Protein AF-A0A2N4YP25-F1 (afdb_monomer_lite)

Radius of gyration: 24.1 Å; chains: 1; bounding box: 58×42×60 Å

pLDDT: mean 82.84, std 9.62, range [54.03, 96.25]

Organism: Klebsiella variicola (NCBI:txid244366)

Structure (mmCIF, N/CA/C/O backbone):
data_AF-A0A2N4YP25-F1
#
_entry.id   AF-A0A2N4YP25-F1
#
loop_
_atom_site.group_PDB
_atom_site.id
_atom_site.type_symbol
_atom_site.label_atom_id
_atom_site.label_alt_id
_atom_site.label_comp_id
_atom_site.label_asym_id
_atom_site.label_entity_id
_atom_site.label_seq_id
_atom_site.pdbx_PDB_ins_code
_atom_site.Cartn_x
_atom_site.Cartn_y
_atom_site.Cartn_z
_atom_site.occupancy
_atom_site.B_iso_or_equiv
_atom_site.auth_seq_id
_atom_site.auth_comp_id
_atom_site.auth_asym_id
_atom_site.auth_atom_id
_atom_site.pdbx_PDB_model_num
ATOM 1 N N . LEU A 1 1 ? -9.864 -18.324 6.674 1.00 61.06 1 LEU A N 1
ATOM 2 C CA . LEU A 1 1 ? -8.791 -19.232 6.200 1.00 61.06 1 LEU A CA 1
ATOM 3 C C . LEU A 1 1 ? -9.341 -20.357 5.329 1.00 61.06 1 LEU A C 1
ATOM 5 O O . LEU A 1 1 ? -9.033 -20.348 4.149 1.00 61.06 1 LEU A O 1
ATOM 9 N N . LEU A 1 2 ? -10.221 -21.235 5.829 1.00 75.69 2 LEU A N 1
ATOM 10 C CA . LEU A 1 2 ? -10.784 -22.346 5.034 1.00 75.69 2 LEU A CA 1
ATOM 11 C C . LEU A 1 2 ? -11.483 -21.916 3.731 1.00 75.69 2 LEU A C 1
ATOM 13 O O . LEU A 1 2 ? -11.215 -22.496 2.691 1.00 75.69 2 LEU A O 1
ATOM 17 N N . GLY A 1 3 ? -12.303 -20.858 3.749 1.00 78.75 3 GLY A N 1
ATOM 18 C CA . GLY A 1 3 ? -12.946 -20.352 2.524 1.00 78.75 3 GLY A CA 1
ATOM 19 C C . GLY A 1 3 ? -11.964 -19.773 1.495 1.00 78.75 3 GLY A C 1
ATOM 20 O O . GLY A 1 3 ? -12.159 -19.943 0.298 1.00 78.75 3 GLY A O 1
ATOM 21 N N . ILE A 1 4 ? -10.869 -19.154 1.957 1.00 78.12 4 ILE A N 1
ATOM 22 C CA . ILE A 1 4 ? -9.799 -18.645 1.080 1.00 78.12 4 ILE A CA 1
ATOM 23 C C . ILE A 1 4 ? -9.068 -19.822 0.428 1.00 78.12 4 ILE A C 1
ATOM 25 O O . ILE A 1 4 ? -8.813 -19.799 -0.771 1.00 78.12 4 ILE A O 1
ATOM 29 N N . LEU A 1 5 ? -8.791 -20.873 1.204 1.00 86.06 5 LEU A N 1
ATOM 30 C CA . LEU A 1 5 ? -8.173 -22.098 0.700 1.00 86.06 5 LEU A CA 1
ATOM 31 C C . LEU A 1 5 ? -9.090 -22.825 -0.292 1.00 86.06 5 LEU A C 1
ATOM 33 O O . LEU A 1 5 ? -8.624 -23.229 -1.349 1.00 86.06 5 LEU A O 1
ATOM 37 N N . ALA A 1 6 ? -10.391 -22.928 -0.006 1.00 88.12 6 ALA A N 1
ATOM 38 C CA . ALA A 1 6 ? -11.360 -23.563 -0.899 1.00 88.12 6 ALA A CA 1
ATOM 39 C C . ALA A 1 6 ? -11.474 -22.835 -2.251 1.00 88.12 6 ALA A C 1
ATOM 41 O O . ALA A 1 6 ? -11.428 -23.478 -3.298 1.00 88.12 6 AL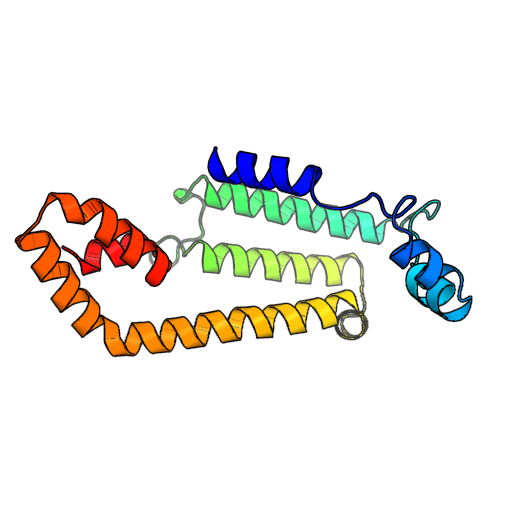A A O 1
ATOM 42 N N . ILE A 1 7 ? -11.557 -21.499 -2.240 1.00 86.44 7 ILE A N 1
ATOM 43 C CA . ILE A 1 7 ? -11.592 -20.689 -3.469 1.00 86.44 7 ILE A CA 1
ATOM 44 C C . ILE A 1 7 ? -10.257 -20.768 -4.217 1.00 86.44 7 ILE A C 1
ATOM 46 O O . ILE A 1 7 ? -10.262 -20.896 -5.439 1.00 86.44 7 ILE A O 1
ATOM 50 N N . GLY A 1 8 ? -9.125 -20.732 -3.507 1.00 85.06 8 GLY A N 1
ATOM 51 C CA . GLY A 1 8 ? -7.799 -20.861 -4.113 1.00 85.06 8 GLY A CA 1
ATOM 52 C C . GLY A 1 8 ? -7.605 -22.206 -4.815 1.00 85.06 8 GLY A C 1
ATOM 53 O O . GLY A 1 8 ? -7.185 -22.236 -5.968 1.00 85.06 8 GLY A O 1
ATOM 54 N N . ILE A 1 9 ? -7.990 -23.306 -4.159 1.00 88.31 9 ILE A N 1
ATOM 55 C CA . ILE A 1 9 ? -7.928 -24.658 -4.734 1.00 88.31 9 ILE A CA 1
ATOM 56 C C . ILE A 1 9 ? -8.855 -24.764 -5.947 1.00 88.31 9 ILE A C 1
ATOM 58 O O . ILE A 1 9 ? -8.421 -25.216 -7.001 1.00 88.31 9 ILE A O 1
ATOM 62 N N . PHE A 1 10 ? -10.104 -24.297 -5.844 1.00 88.94 10 PHE A N 1
ATOM 63 C CA . PHE A 1 10 ? -11.029 -24.292 -6.980 1.00 88.94 10 PHE A CA 1
ATOM 64 C C . PHE A 1 10 ? -10.495 -23.466 -8.159 1.00 88.94 10 PHE A C 1
ATOM 66 O O . PHE A 1 10 ? -10.572 -23.905 -9.303 1.00 88.94 10 PHE A O 1
ATOM 73 N N . SER A 1 11 ? -9.915 -22.292 -7.887 1.00 85.56 11 SER A N 1
ATOM 74 C CA . SER A 1 11 ? -9.331 -21.429 -8.917 1.00 85.56 11 SER A CA 1
ATOM 75 C C . SER A 1 11 ? -8.151 -22.084 -9.630 1.00 85.56 11 SER A C 1
ATOM 77 O O . SER A 1 11 ? -7.924 -21.778 -10.796 1.00 85.56 11 SER A O 1
ATOM 79 N N . TRP A 1 12 ? -7.418 -22.979 -8.965 1.00 80.00 12 TRP A N 1
ATOM 80 C CA . TRP A 1 12 ? -6.293 -23.695 -9.568 1.00 80.00 12 TRP A CA 1
ATOM 81 C C . TRP A 1 12 ? -6.740 -24.710 -10.625 1.00 80.00 12 TRP A C 1
ATOM 83 O O . TRP A 1 12 ? -6.017 -24.968 -11.580 1.00 80.00 12 TRP A O 1
ATOM 93 N N . PHE A 1 13 ? -7.957 -25.240 -10.481 1.00 82.50 13 PHE A N 1
ATOM 94 C CA . PHE A 1 13 ? -8.575 -26.167 -11.433 1.00 82.50 13 PHE A CA 1
ATOM 95 C C . PHE A 1 13 ? -9.576 -25.480 -12.373 1.00 82.50 13 PHE A C 1
ATOM 97 O O . PHE A 1 13 ? -10.319 -26.152 -13.092 1.00 82.50 13 PHE A O 1
ATOM 104 N N . ARG A 1 14 ? -9.643 -24.143 -12.363 1.00 81.69 14 ARG A N 1
ATOM 105 C CA . ARG A 1 14 ? -10.592 -23.387 -13.179 1.00 81.69 14 ARG A CA 1
ATOM 106 C C . ARG A 1 14 ? -9.967 -23.003 -14.519 1.00 81.69 14 ARG A C 1
ATOM 108 O O . ARG A 1 14 ? -9.135 -22.107 -14.580 1.00 81.69 14 ARG A O 1
ATOM 115 N N . GLY A 1 15 ? -10.497 -23.585 -15.592 1.00 78.94 15 GLY A N 1
ATOM 116 C CA . GLY A 1 15 ? -10.113 -23.271 -16.972 1.00 78.94 15 GLY A CA 1
ATOM 117 C C . GLY A 1 15 ? -9.231 -24.350 -17.596 1.00 78.94 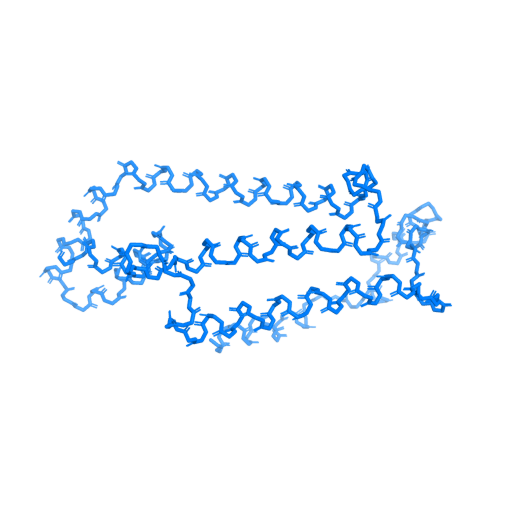15 GLY A C 1
ATOM 118 O O . GLY A 1 15 ? -8.812 -25.289 -16.924 1.00 78.94 15 GLY A O 1
ATOM 119 N N . LYS A 1 16 ? -9.002 -24.242 -18.907 1.00 83.25 16 LYS A N 1
ATOM 120 C CA . LYS A 1 16 ? -8.016 -25.063 -19.616 1.00 83.25 16 LYS A CA 1
ATOM 121 C C . LYS A 1 16 ? -6.658 -24.370 -19.517 1.00 83.25 16 LYS A C 1
ATOM 123 O O . LYS A 1 16 ? -6.598 -23.142 -19.528 1.00 83.25 16 LYS A O 1
ATOM 128 N N . ASP A 1 17 ? -5.585 -25.149 -19.452 1.00 82.56 17 ASP A N 1
ATOM 129 C CA . ASP A 1 17 ? -4.245 -24.602 -19.656 1.00 82.56 17 ASP A CA 1
ATOM 130 C C . ASP A 1 17 ? -4.177 -23.935 -21.046 1.00 82.56 17 ASP A C 1
ATOM 132 O O . ASP A 1 17 ? -4.795 -24.418 -21.999 1.00 82.56 17 ASP A O 1
ATOM 136 N N . LEU A 1 18 ? -3.454 -22.817 -21.172 1.00 79.62 18 LEU A N 1
ATOM 137 C CA . LEU A 1 18 ? -3.425 -22.002 -22.401 1.00 79.62 18 LEU A CA 1
ATOM 138 C C . LEU A 1 18 ? -2.908 -22.774 -23.632 1.00 79.62 18 LEU A C 1
ATOM 140 O O . LEU A 1 18 ? -3.292 -22.486 -24.764 1.00 79.62 18 LEU A O 1
ATOM 144 N N . ASP A 1 19 ? -2.059 -23.779 -23.429 1.00 81.69 19 ASP A N 1
ATOM 145 C CA . ASP A 1 19 ? -1.572 -24.695 -24.468 1.00 81.69 19 ASP A CA 1
ATOM 146 C C . ASP A 1 19 ? -2.648 -25.684 -24.958 1.00 81.69 19 ASP A C 1
ATOM 148 O O . ASP A 1 19 ? -2.560 -26.186 -26.078 1.00 81.69 19 ASP A O 1
ATOM 152 N N . LYS A 1 20 ? -3.686 -25.931 -24.151 1.00 83.75 20 LYS A N 1
ATOM 153 C CA . LYS A 1 20 ? -4.813 -26.839 -24.436 1.00 83.75 20 LYS A CA 1
ATOM 154 C C . LYS A 1 20 ? -6.110 -26.101 -24.779 1.00 83.75 20 LYS A C 1
ATOM 156 O O . LYS A 1 20 ? -7.130 -26.739 -25.056 1.00 83.75 20 LYS A O 1
ATOM 161 N N . ASP A 1 21 ? -6.108 -24.773 -24.719 1.00 88.44 21 ASP A N 1
ATOM 162 C CA . ASP A 1 21 ? -7.264 -23.948 -25.051 1.00 88.44 21 ASP A CA 1
ATOM 163 C C . ASP A 1 21 ? -7.301 -23.642 -26.556 1.00 88.44 21 ASP A C 1
ATOM 165 O O . ASP A 1 21 ? -6.556 -22.806 -27.063 1.00 88.44 21 ASP A O 1
ATOM 169 N N . GLU A 1 22 ? -8.205 -24.311 -27.274 1.00 88.62 22 GLU A N 1
ATOM 170 C CA . GLU A 1 22 ? -8.422 -24.130 -28.715 1.00 88.62 22 GLU A CA 1
ATOM 171 C C . GLU A 1 22 ? -8.719 -22.674 -29.104 1.00 88.62 22 GLU A C 1
ATOM 173 O O . GLU A 1 22 ? -8.260 -22.222 -30.154 1.00 88.62 22 GLU A O 1
ATOM 178 N N . ALA A 1 23 ? -9.436 -21.918 -28.265 1.00 87.25 23 ALA A N 1
ATOM 179 C CA . ALA A 1 23 ? -9.748 -20.519 -28.546 1.00 87.25 23 ALA A CA 1
ATOM 180 C C . ALA A 1 23 ? -8.492 -19.644 -28.440 1.00 87.25 23 ALA A C 1
ATOM 182 O O . ALA A 1 23 ? -8.275 -18.766 -29.277 1.00 87.25 23 ALA A O 1
ATOM 183 N N . PHE A 1 24 ? -7.630 -19.921 -27.457 1.00 85.25 24 PHE A N 1
ATOM 184 C CA . PHE A 1 24 ? -6.346 -19.237 -27.318 1.00 85.25 24 PHE A CA 1
ATOM 185 C C . PHE A 1 24 ? -5.386 -19.603 -28.456 1.00 85.25 24 PHE A C 1
ATOM 187 O O . PHE A 1 24 ? -4.769 -18.711 -29.036 1.00 85.25 24 PHE A O 1
ATOM 194 N N . GLN A 1 25 ? -5.309 -20.883 -28.838 1.00 88.50 25 GLN A N 1
ATOM 195 C CA . GLN A 1 25 ? -4.482 -21.343 -29.961 1.00 88.50 25 GLN A CA 1
ATOM 196 C C . GLN A 1 25 ? -4.923 -20.717 -31.292 1.00 88.50 25 GLN A C 1
ATOM 198 O O . GLN A 1 25 ? -4.085 -20.235 -32.055 1.00 88.50 25 GLN A O 1
ATOM 203 N N . ALA A 1 26 ? -6.233 -20.643 -31.549 1.00 88.94 26 ALA A N 1
ATOM 204 C CA . ALA A 1 26 ? -6.775 -19.951 -32.718 1.00 88.94 26 ALA A CA 1
ATOM 205 C C . ALA A 1 26 ? -6.484 -18.440 -32.684 1.00 88.94 26 ALA A C 1
ATOM 207 O O . ALA A 1 26 ? -6.172 -17.846 -33.717 1.00 88.94 26 ALA A O 1
ATOM 208 N N . PHE A 1 27 ? -6.530 -17.821 -31.500 1.00 84.75 27 PHE A N 1
ATOM 209 C CA . PHE A 1 27 ? -6.214 -16.407 -31.323 1.00 84.75 27 PHE A CA 1
ATOM 210 C C . PHE A 1 27 ? -4.740 -16.103 -31.630 1.00 84.75 27 PHE A C 1
ATOM 212 O O . PHE A 1 27 ? -4.474 -15.170 -32.385 1.00 84.75 27 PHE A O 1
ATOM 219 N N . ILE A 1 28 ? -3.791 -16.897 -31.117 1.00 86.00 28 ILE A N 1
ATOM 220 C CA . ILE A 1 28 ? -2.343 -16.710 -31.351 1.00 86.00 28 ILE A CA 1
ATOM 221 C C . ILE A 1 28 ? -1.855 -17.245 -32.706 1.00 86.00 28 ILE A C 1
ATOM 223 O O . ILE A 1 28 ? -0.719 -16.969 -33.092 1.00 86.00 28 ILE A O 1
ATOM 227 N N . ALA A 1 29 ? -2.670 -18.017 -33.432 1.00 85.94 29 ALA A N 1
ATOM 228 C CA . ALA A 1 29 ? -2.347 -18.443 -34.794 1.00 85.94 29 ALA A CA 1
ATOM 229 C C . ALA A 1 29 ? -2.263 -17.245 -35.756 1.00 85.94 29 ALA A C 1
ATOM 231 O O . ALA A 1 29 ? -1.536 -17.290 -36.750 1.00 85.94 29 ALA A O 1
ATOM 232 N N . ILE A 1 30 ? -2.969 -16.155 -35.442 1.00 91.56 30 ILE A N 1
ATOM 233 C CA . ILE A 1 30 ? -2.888 -14.891 -36.171 1.00 91.56 30 ILE A CA 1
ATOM 234 C C . ILE A 1 30 ? -1.570 -14.188 -35.786 1.00 91.56 30 ILE A C 1
ATOM 236 O O . ILE A 1 30 ? -1.375 -13.878 -34.607 1.00 91.56 30 ILE A O 1
ATOM 240 N N . PRO A 1 31 ? -0.666 -13.891 -36.744 1.00 83.25 31 PRO A N 1
ATOM 241 C CA . PRO A 1 31 ? 0.657 -13.326 -36.453 1.00 83.25 31 PRO A CA 1
ATOM 242 C C . PRO A 1 31 ? 0.618 -12.013 -35.661 1.00 83.25 31 PRO A C 1
ATOM 244 O O . PRO A 1 31 ? 1.454 -11.791 -34.788 1.00 83.25 31 PRO A O 1
ATOM 247 N N . GLU A 1 32 ? -0.376 -11.168 -35.938 1.00 83.88 32 GLU A N 1
ATOM 248 C CA . GLU A 1 32 ? -0.592 -9.886 -35.262 1.00 83.88 32 GLU A CA 1
ATOM 249 C C . GLU A 1 32 ? -0.966 -10.076 -33.782 1.00 83.88 32 GLU A C 1
ATOM 251 O O . GLU A 1 32 ? -0.344 -9.490 -32.898 1.00 83.88 32 GLU A O 1
ATOM 256 N N . ASN A 1 33 ? -1.888 -10.995 -33.486 1.00 83.75 33 ASN A N 1
ATOM 257 C CA . ASN A 1 33 ? -2.271 -11.345 -32.115 1.00 83.75 33 ASN A CA 1
ATOM 258 C C . ASN A 1 33 ? -1.129 -12.027 -31.358 1.00 83.75 33 ASN A C 1
ATOM 260 O O . ASN A 1 33 ? -0.939 -11.798 -30.165 1.00 83.75 33 ASN A O 1
ATOM 264 N N . ARG A 1 34 ? -0.333 -12.851 -32.045 1.00 81.12 34 ARG A N 1
ATOM 265 C CA . ARG A 1 34 ? 0.858 -13.465 -31.453 1.00 81.12 34 ARG A CA 1
ATOM 266 C C . ARG A 1 34 ? 1.883 -12.412 -31.050 1.00 81.12 34 ARG A C 1
ATOM 268 O O . ARG A 1 34 ? 2.469 -12.522 -29.977 1.00 81.12 34 ARG A O 1
ATOM 275 N N . HIS A 1 35 ? 2.081 -11.396 -31.888 1.00 79.12 35 HIS A N 1
ATOM 276 C CA . HIS A 1 35 ? 2.939 -10.259 -31.569 1.00 79.12 35 HIS A CA 1
ATOM 277 C C . HIS A 1 35 ? 2.360 -9.413 -30.427 1.00 79.12 35 HIS A C 1
ATOM 279 O O . HIS A 1 35 ? 3.106 -8.966 -29.567 1.00 79.12 35 HIS A O 1
ATOM 285 N N . TYR A 1 36 ? 1.042 -9.242 -30.344 1.00 77.06 36 TYR A N 1
ATOM 286 C CA . TYR A 1 36 ? 0.414 -8.579 -29.199 1.00 77.06 36 TYR A CA 1
ATOM 287 C C . TYR A 1 36 ? 0.644 -9.340 -27.878 1.00 77.06 36 TYR A C 1
ATOM 289 O O . TYR A 1 36 ? 0.992 -8.739 -26.866 1.00 77.06 36 TYR A O 1
ATOM 297 N N . VAL A 1 37 ? 0.495 -10.669 -27.886 1.00 76.56 37 VAL A N 1
ATOM 298 C CA . VAL A 1 37 ? 0.631 -11.503 -26.677 1.00 76.56 37 VAL A CA 1
ATOM 299 C C . VAL A 1 37 ? 2.097 -11.712 -26.269 1.00 76.56 37 VAL A C 1
ATOM 301 O O . VAL A 1 37 ? 2.403 -11.724 -25.078 1.00 76.56 37 VAL A O 1
ATOM 304 N N . TYR A 1 38 ? 3.010 -11.881 -27.232 1.00 75.56 38 TYR A N 1
ATOM 305 C CA . TYR A 1 38 ? 4.404 -12.271 -26.970 1.00 75.56 38 TYR A CA 1
ATOM 306 C C . TYR A 1 38 ? 5.463 -11.257 -27.431 1.00 75.56 38 TYR A C 1
ATOM 308 O O . TYR A 1 38 ? 6.619 -11.388 -27.038 1.00 75.56 38 TYR A O 1
ATOM 316 N N . GLY A 1 39 ? 5.117 -10.276 -28.264 1.00 65.31 39 GLY A N 1
ATOM 317 C CA . GLY A 1 39 ? 6.075 -9.399 -28.950 1.00 65.31 39 GLY A CA 1
ATOM 318 C C . GLY A 1 39 ? 6.651 -8.269 -28.096 1.00 65.31 39 GLY A C 1
ATOM 319 O O . GLY A 1 39 ? 7.808 -7.916 -28.293 1.00 65.31 39 GLY A O 1
ATOM 320 N N . ASP A 1 40 ? 5.902 -7.763 -27.110 1.00 57.47 40 ASP A N 1
ATOM 321 C CA . ASP A 1 40 ? 6.311 -6.593 -26.305 1.00 57.47 40 ASP A CA 1
ATOM 322 C C . ASP A 1 40 ? 6.623 -6.897 -24.836 1.00 57.47 40 ASP A C 1
ATOM 324 O O . ASP A 1 40 ? 6.849 -5.993 -24.026 1.00 57.47 40 ASP A O 1
ATOM 328 N N . THR A 1 41 ? 6.721 -8.172 -24.454 1.00 54.09 41 THR A N 1
ATOM 329 C CA . THR A 1 41 ? 7.275 -8.463 -23.131 1.00 54.09 41 THR A CA 1
ATOM 330 C C . THR A 1 41 ? 8.768 -8.177 -23.173 1.00 54.09 41 THR A C 1
ATOM 332 O O . THR A 1 41 ? 9.559 -8.938 -23.724 1.00 54.09 41 THR A O 1
ATOM 335 N N . ALA A 1 42 ? 9.179 -7.060 -22.571 1.00 54.03 42 ALA A N 1
ATOM 336 C CA . ALA A 1 42 ? 10.550 -6.864 -22.132 1.00 54.03 42 ALA A CA 1
ATOM 337 C C . ALA A 1 42 ? 10.888 -8.002 -21.156 1.00 54.03 42 ALA A C 1
ATOM 339 O O . ALA A 1 42 ? 10.740 -7.867 -19.942 1.00 54.03 42 ALA A O 1
ATOM 340 N N . THR A 1 43 ? 11.277 -9.159 -21.691 1.00 57.47 43 THR A N 1
ATOM 341 C CA . THR A 1 43 ? 11.594 -10.317 -20.871 1.00 57.47 43 THR A CA 1
ATOM 342 C C . THR A 1 43 ? 12.837 -9.957 -20.061 1.00 57.47 43 THR A C 1
ATOM 344 O O . THR A 1 43 ? 13.810 -9.380 -20.567 1.00 57.47 43 THR A O 1
ATOM 347 N N . LEU A 1 44 ? 12.754 -10.212 -18.758 1.00 60.69 44 LEU A N 1
ATOM 348 C CA . LEU A 1 44 ? 13.897 -10.132 -17.856 1.00 60.69 44 LEU A CA 1
ATOM 349 C C . LEU A 1 44 ? 14.655 -11.464 -17.809 1.00 60.69 44 LEU A C 1
ATOM 351 O O . LEU A 1 44 ? 15.701 -11.530 -17.165 1.00 60.69 44 LEU A O 1
ATOM 355 N N . LEU A 1 45 ? 14.143 -12.505 -18.488 1.00 54.94 45 LEU A N 1
ATOM 356 C CA . LEU A 1 45 ? 14.882 -13.743 -18.700 1.00 54.94 45 LEU A CA 1
ATOM 357 C C . LEU A 1 45 ? 16.185 -13.394 -19.427 1.00 54.94 45 LEU A C 1
ATOM 359 O O . LEU A 1 45 ? 16.186 -12.660 -20.413 1.00 54.94 45 LEU A O 1
ATOM 363 N N . ASP A 1 46 ? 17.298 -13.855 -18.863 1.00 62.53 46 ASP A N 1
ATOM 364 C CA . ASP A 1 46 ? 18.661 -13.644 -19.363 1.00 62.53 46 ASP A CA 1
ATOM 365 C C . ASP A 1 46 ? 19.178 -12.192 -19.359 1.00 62.53 46 ASP A C 1
ATOM 367 O O . ASP A 1 46 ? 20.283 -11.920 -19.838 1.00 62.53 46 ASP A O 1
ATOM 371 N N . LYS A 1 47 ? 18.456 -11.240 -18.745 1.00 68.31 47 LYS A N 1
ATOM 372 C CA . LYS A 1 47 ? 18.957 -9.869 -18.552 1.00 68.31 47 LYS A CA 1
ATOM 373 C C . LYS A 1 47 ? 19.576 -9.682 -17.172 1.00 68.31 47 LYS A C 1
ATOM 375 O O . LYS A 1 47 ? 18.908 -9.759 -16.143 1.00 68.31 47 LYS A O 1
ATOM 380 N N . LYS A 1 48 ? 20.863 -9.321 -17.142 1.00 73.00 48 LYS A N 1
ATOM 381 C CA . LYS A 1 48 ? 21.526 -8.879 -15.909 1.00 73.00 48 LYS A CA 1
ATOM 382 C C . LYS A 1 48 ? 20.965 -7.519 -15.495 1.00 73.00 48 LYS A C 1
ATOM 384 O O . LYS A 1 48 ? 21.254 -6.500 -16.121 1.00 73.00 48 LYS A O 1
ATOM 389 N N . LEU A 1 49 ? 20.161 -7.512 -14.435 1.00 80.06 49 LEU A N 1
ATOM 390 C CA . LEU A 1 49 ? 19.616 -6.279 -13.877 1.00 80.06 49 LEU A CA 1
ATOM 391 C C . LEU A 1 49 ? 20.750 -5.376 -13.364 1.00 80.06 49 LEU A C 1
ATOM 393 O O . LEU A 1 49 ? 21.688 -5.873 -12.728 1.00 80.06 49 LEU A O 1
ATOM 397 N N . PRO A 1 50 ? 20.676 -4.055 -13.600 1.00 84.25 50 PRO A N 1
ATOM 398 C CA . PRO A 1 50 ? 21.648 -3.125 -13.050 1.00 84.25 50 PRO A CA 1
ATOM 399 C C . PRO A 1 50 ? 21.585 -3.145 -11.520 1.00 84.25 50 PRO A C 1
ATOM 401 O O . PRO A 1 50 ? 20.524 -3.327 -10.920 1.00 84.25 50 PRO A O 1
ATOM 404 N N . THR A 1 51 ? 22.726 -2.912 -10.874 1.00 86.06 51 THR A N 1
ATOM 405 C CA . THR A 1 51 ? 22.847 -2.881 -9.404 1.00 86.06 51 THR A CA 1
ATOM 406 C C . THR A 1 51 ? 21.907 -1.861 -8.762 1.00 86.06 51 THR A C 1
ATOM 408 O O . THR A 1 51 ? 21.405 -2.090 -7.667 1.00 86.06 51 THR A O 1
ATOM 411 N N . SER A 1 52 ? 21.593 -0.782 -9.481 1.00 88.00 52 SER A N 1
ATOM 412 C CA . SER A 1 52 ? 20.606 0.228 -9.092 1.00 88.00 52 SER A CA 1
ATOM 413 C C . SER A 1 52 ? 19.222 -0.370 -8.781 1.00 88.00 52 SER A C 1
ATOM 415 O O . SER A 1 52 ? 18.605 -0.019 -7.776 1.00 88.00 52 SER A O 1
ATOM 417 N N . ASN A 1 53 ? 18.766 -1.355 -9.566 1.00 89.06 53 ASN A N 1
ATOM 418 C CA . ASN A 1 53 ? 17.471 -2.011 -9.348 1.00 89.06 53 ASN A CA 1
ATOM 419 C C . ASN A 1 53 ? 17.482 -2.869 -8.075 1.00 89.06 53 ASN A C 1
ATOM 421 O O . ASN A 1 53 ? 16.503 -2.895 -7.333 1.00 89.06 53 ASN A O 1
ATOM 425 N N . TRP A 1 54 ? 18.604 -3.536 -7.796 1.00 91.12 54 TRP A N 1
ATOM 426 C CA . TRP A 1 54 ? 18.787 -4.301 -6.561 1.00 91.12 54 TRP A CA 1
ATOM 427 C C . TRP A 1 54 ? 18.816 -3.395 -5.331 1.00 91.12 54 TRP A C 1
ATOM 429 O O . TRP A 1 54 ? 18.212 -3.725 -4.314 1.00 91.12 54 TRP A O 1
ATOM 439 N N . ILE A 1 55 ? 19.470 -2.235 -5.426 1.00 93.19 55 ILE A N 1
ATOM 440 C CA . ILE A 1 55 ? 19.486 -1.237 -4.351 1.00 93.19 55 ILE A CA 1
ATOM 441 C C . ILE A 1 55 ? 18.063 -0.735 -4.071 1.00 93.19 55 ILE A C 1
ATOM 443 O O . ILE A 1 55 ? 17.648 -0.724 -2.913 1.00 93.19 55 ILE A O 1
ATOM 447 N N . ALA A 1 56 ? 17.289 -0.399 -5.111 1.00 92.88 56 ALA A N 1
ATOM 448 C CA . ALA A 1 56 ? 15.888 -0.001 -4.952 1.00 92.88 56 ALA A CA 1
ATOM 449 C C . ALA A 1 56 ? 15.052 -1.082 -4.249 1.00 92.88 56 ALA A C 1
ATOM 451 O O . ALA A 1 56 ? 14.308 -0.782 -3.314 1.00 92.88 56 ALA A O 1
ATOM 452 N N . MET A 1 57 ? 15.212 -2.342 -4.664 1.00 94.25 57 MET A N 1
ATOM 453 C CA . MET A 1 57 ? 14.533 -3.485 -4.054 1.00 94.25 57 MET A CA 1
ATOM 454 C C . MET A 1 57 ? 14.875 -3.614 -2.564 1.00 94.25 57 MET A C 1
ATOM 456 O O . MET A 1 57 ? 13.973 -3.762 -1.743 1.00 94.25 57 MET A O 1
ATOM 460 N N . TRP A 1 58 ? 16.154 -3.521 -2.195 1.00 96.25 58 TRP A N 1
ATOM 461 C CA . TRP A 1 58 ? 16.567 -3.621 -0.794 1.00 96.25 58 TRP A CA 1
ATOM 462 C C . TRP A 1 58 ? 16.062 -2.457 0.061 1.00 96.25 58 TRP A C 1
ATOM 464 O O . TRP A 1 58 ? 15.642 -2.693 1.191 1.00 96.25 58 TRP A O 1
ATOM 474 N N . ILE A 1 59 ? 16.024 -1.230 -0.471 1.00 95.50 59 ILE A N 1
ATOM 475 C CA . ILE A 1 59 ? 15.421 -0.077 0.224 1.00 95.50 59 ILE A CA 1
ATOM 476 C C . ILE A 1 59 ? 13.926 -0.318 0.471 1.00 95.50 59 ILE A C 1
ATOM 478 O O . ILE A 1 59 ? 13.417 -0.025 1.556 1.00 95.50 59 ILE A O 1
ATOM 482 N N . PHE A 1 60 ? 13.219 -0.874 -0.514 1.00 94.06 60 PHE A N 1
ATOM 483 C CA . PHE A 1 60 ? 11.801 -1.195 -0.387 1.00 94.06 60 PHE A CA 1
ATOM 484 C C . PHE A 1 60 ? 11.550 -2.299 0.652 1.00 94.06 60 PHE A C 1
ATOM 486 O O . PHE A 1 60 ? 10.730 -2.120 1.553 1.00 94.06 60 PHE A O 1
ATOM 493 N N . LEU A 1 61 ? 12.302 -3.404 0.591 1.00 96.12 61 LEU A N 1
ATOM 494 C CA . LEU A 1 61 ? 12.196 -4.501 1.559 1.00 96.12 61 LEU A CA 1
ATOM 495 C C . LEU A 1 61 ? 12.555 -4.055 2.982 1.00 96.12 61 LEU A C 1
ATOM 497 O O . LEU A 1 61 ? 11.866 -4.429 3.930 1.00 96.12 61 LEU A O 1
ATOM 501 N N . ALA A 1 62 ? 13.585 -3.220 3.135 1.00 96.25 62 ALA A N 1
ATOM 502 C CA . ALA A 1 62 ? 13.941 -2.637 4.424 1.00 96.25 62 ALA A CA 1
ATOM 503 C C . ALA A 1 62 ? 12.809 -1.754 4.973 1.00 96.25 62 ALA A C 1
ATOM 505 O O . ALA A 1 62 ? 12.473 -1.863 6.150 1.00 96.25 62 ALA A O 1
ATOM 506 N N . SER A 1 63 ? 12.169 -0.936 4.128 1.00 95.62 63 SER A N 1
ATOM 507 C CA . SER A 1 63 ? 11.018 -0.123 4.545 1.00 95.62 63 SER A CA 1
ATOM 508 C C . SER A 1 63 ? 9.839 -0.990 5.001 1.00 95.62 63 SER A C 1
ATOM 510 O O . SER A 1 63 ? 9.267 -0.732 6.059 1.00 95.62 63 SER A O 1
ATOM 512 N N . ILE A 1 64 ? 9.525 -2.074 4.279 1.00 94.81 64 ILE A N 1
ATOM 513 C CA . ILE A 1 64 ? 8.491 -3.036 4.698 1.00 94.81 64 ILE A CA 1
ATOM 514 C C . ILE A 1 64 ? 8.829 -3.652 6.056 1.00 94.81 64 ILE A C 1
ATOM 516 O O . ILE A 1 64 ? 7.960 -3.715 6.922 1.00 94.81 64 ILE A O 1
ATOM 520 N N . ALA A 1 65 ? 10.074 -4.089 6.260 1.00 95.06 65 ALA A N 1
ATOM 521 C CA . ALA A 1 65 ? 10.497 -4.674 7.529 1.00 95.06 65 ALA A CA 1
ATOM 522 C C . ALA A 1 65 ? 10.346 -3.676 8.689 1.00 95.06 65 ALA A C 1
ATOM 524 O O . ALA A 1 65 ? 9.805 -4.030 9.736 1.00 95.06 65 ALA A O 1
ATOM 525 N N . VAL A 1 66 ? 10.744 -2.416 8.487 1.00 93.94 66 VAL A N 1
ATOM 526 C CA . VAL A 1 66 ? 10.570 -1.347 9.483 1.00 93.94 66 VAL A CA 1
ATOM 527 C C . VAL A 1 66 ? 9.090 -1.111 9.779 1.00 93.94 66 VAL A C 1
ATOM 529 O O . VAL A 1 66 ? 8.691 -1.103 10.940 1.00 93.94 66 VAL A O 1
ATOM 532 N N . VAL A 1 67 ? 8.253 -0.979 8.751 1.00 93.44 67 VAL A N 1
ATOM 533 C CA . VAL A 1 67 ? 6.806 -0.784 8.915 1.00 93.44 67 VAL A CA 1
ATOM 534 C C . VAL A 1 67 ? 6.156 -1.970 9.630 1.00 93.44 67 VAL A C 1
ATOM 536 O O . VAL A 1 67 ? 5.306 -1.761 10.491 1.00 93.44 67 VAL A O 1
ATOM 539 N N . ALA A 1 68 ? 6.563 -3.203 9.328 1.00 91.81 68 ALA A N 1
ATOM 540 C CA . ALA A 1 68 ? 6.063 -4.399 10.000 1.00 91.81 68 ALA A CA 1
ATOM 541 C C . ALA A 1 68 ? 6.458 -4.430 11.485 1.00 91.81 68 ALA A C 1
ATOM 543 O O . ALA A 1 68 ? 5.627 -4.770 12.325 1.00 91.81 68 ALA A O 1
ATOM 544 N N . LEU A 1 69 ? 7.686 -4.020 11.822 1.00 92.69 69 LEU A N 1
ATOM 545 C CA . LEU A 1 69 ? 8.139 -3.893 13.210 1.00 92.69 69 LEU A CA 1
ATOM 546 C C . LEU A 1 69 ? 7.354 -2.816 13.966 1.00 92.69 69 LEU A C 1
ATOM 548 O O . LEU A 1 69 ? 6.858 -3.079 15.059 1.00 92.69 69 LEU A O 1
ATOM 552 N N . LEU A 1 70 ? 7.171 -1.635 13.369 1.00 89.81 70 LEU A N 1
ATOM 553 C CA . LEU A 1 70 ? 6.322 -0.578 13.934 1.00 89.81 70 LEU A CA 1
ATOM 554 C C . LEU A 1 70 ? 4.861 -1.030 14.064 1.00 89.81 70 LEU A C 1
ATOM 556 O O . LEU A 1 70 ? 4.166 -0.618 14.989 1.00 89.81 70 LEU A O 1
ATOM 560 N N . GLY A 1 71 ? 4.424 -1.890 13.142 1.00 86.00 71 GLY A N 1
ATOM 561 C CA . GLY A 1 71 ? 3.147 -2.592 13.128 1.00 86.00 71 GLY A CA 1
ATOM 562 C C . GLY A 1 71 ? 2.947 -3.499 14.339 1.00 86.00 71 GLY A C 1
ATOM 563 O O . GLY A 1 71 ? 1.922 -3.421 15.016 1.00 86.00 71 GLY A O 1
ATOM 564 N N . ALA A 1 72 ? 3.938 -4.350 14.599 1.00 87.62 72 ALA A N 1
ATOM 565 C CA . ALA A 1 72 ? 3.928 -5.336 15.673 1.00 87.62 72 ALA A CA 1
ATOM 566 C C . ALA A 1 72 ? 4.079 -4.698 17.061 1.00 87.62 72 ALA A C 1
ATOM 568 O O . ALA A 1 72 ? 3.445 -5.145 18.015 1.00 87.62 72 ALA A O 1
ATOM 569 N N . PHE A 1 73 ? 4.885 -3.641 17.171 1.00 88.00 73 PHE A N 1
ATOM 570 C CA . PHE A 1 73 ? 5.172 -2.966 18.433 1.00 88.00 73 PHE A CA 1
ATOM 571 C C . PHE A 1 73 ? 4.611 -1.551 18.415 1.00 88.00 73 PHE A C 1
ATOM 573 O O . PHE A 1 73 ? 5.251 -0.600 17.965 1.00 88.00 73 PHE A O 1
ATOM 580 N N . SER A 1 74 ? 3.407 -1.398 18.964 1.00 79.94 74 SER A N 1
ATOM 581 C CA . SER A 1 74 ? 2.707 -0.116 18.986 1.00 79.94 74 SER A CA 1
ATOM 582 C C . SER A 1 74 ? 3.470 1.013 19.676 1.00 79.94 74 SER A C 1
ATOM 584 O O . SE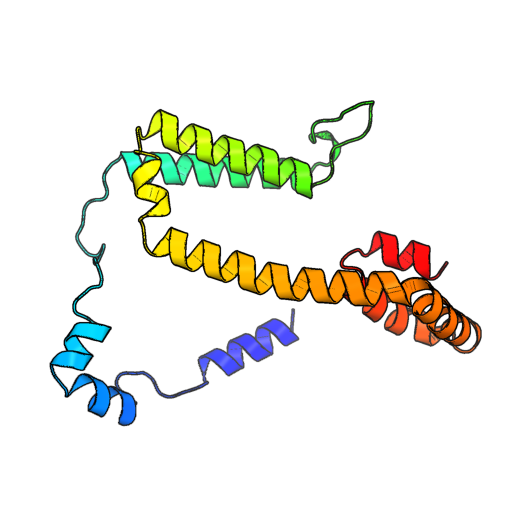R A 1 74 ? 3.221 2.167 19.344 1.00 79.94 74 SER A O 1
ATOM 586 N N . GLU A 1 75 ? 4.359 0.674 20.608 1.00 82.44 75 GLU A N 1
ATOM 587 C CA . GLU A 1 75 ? 5.193 1.595 21.391 1.00 82.44 75 GLU A CA 1
ATOM 588 C C . GLU A 1 75 ? 6.347 2.196 20.582 1.00 82.44 75 GLU A C 1
ATOM 590 O O . GLU A 1 75 ? 6.797 3.296 20.881 1.00 82.44 75 GLU A O 1
ATOM 595 N N . LEU A 1 76 ? 6.804 1.506 19.530 1.00 83.12 76 LEU A N 1
ATOM 596 C CA . LEU A 1 76 ? 7.861 2.009 18.648 1.00 83.12 76 LEU A CA 1
ATOM 597 C C . LEU A 1 76 ? 7.336 3.032 17.638 1.00 83.12 76 LEU A C 1
ATOM 599 O O . LEU A 1 76 ? 8.118 3.686 16.945 1.00 83.12 76 LEU A O 1
ATOM 603 N N . ARG A 1 77 ? 6.009 3.162 17.515 1.00 85.25 77 ARG A N 1
ATOM 604 C CA . ARG A 1 77 ? 5.404 4.111 16.588 1.00 85.25 77 ARG A CA 1
ATOM 605 C C . ARG A 1 77 ? 5.749 5.540 16.999 1.00 85.25 77 ARG A C 1
ATOM 607 O O . ARG A 1 77 ? 5.624 5.870 18.178 1.00 85.25 77 ARG A O 1
ATOM 614 N N . PRO A 1 78 ? 6.085 6.416 16.035 1.00 81.94 78 PRO A N 1
ATOM 615 C CA . PRO A 1 78 ? 6.251 7.830 16.323 1.00 81.94 78 PRO A CA 1
ATOM 616 C C . PRO A 1 78 ? 4.989 8.369 17.002 1.00 81.94 78 PRO A C 1
ATOM 618 O O . PRO A 1 78 ? 3.873 8.129 16.528 1.00 81.94 78 PRO A O 1
ATOM 621 N N . ALA A 1 79 ? 5.174 9.067 18.118 1.00 82.38 79 ALA A N 1
ATOM 622 C CA . ALA A 1 79 ? 4.095 9.681 18.871 1.00 82.38 79 ALA A CA 1
ATOM 623 C C . ALA A 1 79 ? 4.124 11.196 18.677 1.00 82.38 79 ALA A C 1
ATOM 625 O O . ALA A 1 79 ? 5.186 11.818 18.712 1.00 82.38 79 ALA A O 1
ATOM 626 N N . PHE A 1 80 ? 2.948 11.781 18.491 1.00 76.50 80 PHE A N 1
ATOM 627 C CA . PHE A 1 80 ? 2.762 13.225 18.495 1.00 76.50 80 PHE A CA 1
ATOM 628 C C . PHE A 1 80 ? 1.806 13.547 19.639 1.00 76.50 80 PHE A C 1
ATOM 630 O O . PHE A 1 80 ? 0.762 12.908 19.762 1.00 76.50 80 PHE A O 1
ATOM 637 N N . ASP A 1 81 ? 2.196 14.473 20.514 1.00 79.69 81 ASP A N 1
ATOM 638 C CA . ASP A 1 81 ? 1.415 14.831 21.707 1.00 79.69 81 ASP A CA 1
ATOM 639 C C . ASP A 1 81 ? 1.097 13.622 22.624 1.00 79.69 81 ASP A C 1
ATOM 641 O O . ASP A 1 81 ? -0.022 13.411 23.088 1.00 79.69 81 ASP A O 1
ATOM 645 N N . GLY A 1 82 ? 2.087 12.737 22.807 1.00 78.19 82 GLY A N 1
ATOM 646 C CA . GLY A 1 82 ? 1.970 11.535 23.645 1.00 78.19 82 GLY A CA 1
ATOM 647 C C . GLY A 1 82 ? 1.099 10.412 23.067 1.00 78.19 82 GLY A C 1
ATOM 648 O O . GLY A 1 82 ? 1.000 9.350 23.681 1.00 78.19 82 GLY A O 1
ATOM 649 N N . LYS A 1 83 ? 0.496 10.596 21.883 1.00 79.88 83 LYS A N 1
ATOM 650 C CA . LYS A 1 83 ? -0.324 9.576 21.216 1.00 79.88 83 LYS A CA 1
ATOM 651 C C . LYS A 1 83 ? 0.418 8.969 20.022 1.00 79.88 83 LYS A C 1
ATOM 653 O O . LYS A 1 83 ? 0.842 9.713 19.134 1.00 79.88 83 LYS A O 1
ATOM 658 N N . PRO A 1 84 ? 0.555 7.631 19.954 1.00 81.81 84 PRO A N 1
ATOM 659 C CA . PRO A 1 84 ? 1.115 6.959 18.787 1.00 81.81 84 PRO A CA 1
ATOM 660 C C . PRO A 1 84 ? 0.314 7.282 17.524 1.00 81.81 84 PRO A C 1
ATOM 662 O O . PRO A 1 84 ? -0.920 7.236 17.537 1.00 81.81 84 PRO A O 1
ATOM 665 N N . LEU A 1 85 ? 1.005 7.557 16.418 1.00 85.75 85 LEU A N 1
ATOM 666 C CA . LEU A 1 85 ? 0.352 7.785 15.132 1.00 85.75 85 LEU A CA 1
ATOM 667 C C . LEU A 1 85 ? -0.428 6.546 14.658 1.00 85.75 85 LEU A C 1
ATOM 669 O O . LEU A 1 85 ? -0.116 5.391 14.988 1.00 85.75 85 LEU A O 1
ATOM 673 N N . SER A 1 86 ? -1.464 6.790 13.852 1.00 85.44 86 SER A N 1
ATOM 674 C CA . SER A 1 86 ? -2.230 5.713 13.225 1.00 85.44 86 SER A CA 1
ATOM 675 C C . SER A 1 86 ? -1.338 4.911 12.274 1.00 85.44 86 SER A C 1
ATOM 677 O O . SER A 1 86 ? -0.429 5.456 11.646 1.00 85.44 86 SER A O 1
ATOM 679 N N . MET A 1 87 ? -1.610 3.609 12.132 1.00 85.25 87 MET A N 1
ATOM 680 C CA . MET A 1 87 ? -0.842 2.768 11.203 1.00 85.25 87 MET A CA 1
ATOM 681 C C . MET A 1 87 ? -0.911 3.283 9.768 1.00 85.25 87 MET A C 1
ATOM 683 O O . MET A 1 87 ? 0.076 3.202 9.049 1.00 85.25 87 MET A O 1
ATOM 687 N N . VAL A 1 88 ? -2.043 3.870 9.373 1.00 87.19 88 VAL A N 1
ATOM 688 C CA . VAL A 1 88 ? -2.211 4.483 8.051 1.00 87.19 88 VAL A CA 1
ATOM 689 C C . VAL A 1 88 ? -1.166 5.578 7.827 1.00 87.19 88 VAL A C 1
ATOM 691 O O . VAL A 1 88 ? -0.462 5.546 6.820 1.00 87.19 88 VAL A O 1
ATOM 694 N N . LEU A 1 89 ? -1.006 6.495 8.785 1.00 88.62 89 LEU A N 1
ATOM 695 C CA . LEU A 1 89 ? -0.032 7.585 8.686 1.00 88.62 89 LEU A CA 1
ATOM 696 C C . LEU A 1 89 ? 1.409 7.069 8.738 1.00 88.62 89 LEU A C 1
ATOM 698 O O . LEU A 1 89 ? 2.248 7.519 7.962 1.00 88.62 89 LEU A O 1
ATOM 702 N N . VAL A 1 90 ? 1.697 6.097 9.611 1.00 90.06 90 VAL A N 1
ATOM 703 C CA . VAL A 1 90 ? 3.030 5.477 9.698 1.00 90.06 90 VAL A CA 1
ATOM 704 C C . VAL A 1 90 ? 3.414 4.840 8.362 1.00 90.06 90 VAL A C 1
ATOM 706 O O . VAL A 1 90 ? 4.475 5.148 7.821 1.00 90.06 90 VAL A O 1
ATOM 709 N N . ILE A 1 91 ? 2.535 4.016 7.784 1.00 92.25 91 ILE A N 1
ATOM 710 C CA . ILE A 1 91 ? 2.769 3.383 6.480 1.00 92.25 91 ILE A CA 1
ATOM 711 C C . ILE A 1 91 ? 2.997 4.454 5.407 1.00 92.25 91 ILE A C 1
ATOM 713 O O . ILE A 1 91 ? 3.979 4.375 4.673 1.00 92.25 91 ILE A O 1
ATOM 717 N N . GLN A 1 92 ? 2.141 5.477 5.332 1.00 91.94 92 GLN A N 1
ATOM 718 C CA . GLN A 1 92 ? 2.262 6.543 4.333 1.00 91.94 92 GLN A CA 1
ATOM 719 C C . GLN A 1 92 ? 3.608 7.275 4.418 1.00 91.94 92 GLN A C 1
ATOM 721 O O . GLN A 1 92 ? 4.277 7.429 3.396 1.00 91.94 92 GLN A O 1
ATOM 726 N N . MET A 1 93 ? 4.043 7.672 5.617 1.00 92.31 93 MET A N 1
ATOM 727 C CA . MET A 1 93 ? 5.320 8.370 5.805 1.00 92.31 93 MET A CA 1
ATOM 728 C C . MET A 1 93 ? 6.514 7.514 5.369 1.00 92.31 93 MET A C 1
ATOM 730 O O . MET A 1 93 ? 7.367 7.989 4.622 1.00 92.31 93 MET A O 1
ATOM 734 N N . PHE A 1 94 ? 6.570 6.247 5.791 1.00 93.88 94 PHE A N 1
ATOM 735 C CA . PHE A 1 94 ? 7.694 5.360 5.469 1.00 93.88 94 PHE A CA 1
ATOM 736 C C . PHE A 1 94 ? 7.703 4.905 4.004 1.00 93.88 94 PHE A C 1
ATOM 738 O O . PHE A 1 94 ? 8.778 4.730 3.425 1.00 93.88 94 PHE A O 1
ATOM 745 N N . MET A 1 95 ? 6.535 4.757 3.374 1.00 93.75 95 MET A N 1
ATOM 746 C CA . MET A 1 95 ? 6.439 4.448 1.943 1.00 93.75 95 MET A CA 1
ATOM 747 C C . MET A 1 95 ? 6.860 5.643 1.079 1.00 93.75 95 MET A C 1
ATOM 749 O O . MET A 1 95 ? 7.631 5.466 0.135 1.00 93.75 95 MET A O 1
ATOM 753 N N . LEU A 1 96 ? 6.438 6.865 1.428 1.00 94.56 96 LEU A N 1
ATOM 754 C CA . LEU A 1 96 ? 6.886 8.085 0.745 1.00 94.56 96 LEU A CA 1
ATOM 755 C C . LEU A 1 96 ? 8.389 8.321 0.938 1.00 94.56 96 LEU A C 1
ATOM 757 O O . LEU A 1 96 ? 9.090 8.624 -0.029 1.00 94.56 96 LEU A O 1
ATOM 761 N N . LEU A 1 97 ? 8.899 8.118 2.157 1.00 95.50 97 LEU A N 1
ATOM 762 C CA . LEU A 1 97 ? 10.330 8.199 2.452 1.00 95.50 97 LEU A CA 1
ATOM 763 C C . LEU A 1 97 ? 11.129 7.170 1.644 1.00 95.50 97 LEU A C 1
ATOM 765 O O . LEU A 1 97 ? 12.145 7.518 1.049 1.00 95.50 97 LEU A O 1
ATOM 769 N N . SER A 1 98 ? 10.662 5.921 1.582 1.00 95.62 98 SER A N 1
ATOM 770 C CA . SER A 1 98 ? 11.290 4.871 0.773 1.00 95.62 98 SER A CA 1
ATOM 771 C C . SER A 1 98 ? 11.331 5.260 -0.706 1.00 95.62 98 SER A C 1
ATOM 773 O O . SER A 1 98 ? 12.394 5.197 -1.319 1.00 95.62 98 SER A O 1
ATOM 775 N N . GLY A 1 99 ? 10.220 5.758 -1.260 1.00 93.94 99 GLY A N 1
ATOM 776 C CA . GLY A 1 99 ? 10.168 6.252 -2.637 1.00 93.94 99 GLY A CA 1
ATOM 777 C C . GLY A 1 99 ? 11.158 7.392 -2.902 1.00 93.94 99 GLY A C 1
ATOM 778 O O . GLY A 1 99 ? 11.876 7.365 -3.903 1.00 93.94 99 GLY A O 1
ATOM 779 N N . ALA A 1 100 ? 11.256 8.355 -1.981 1.00 95.00 100 ALA A N 1
ATOM 780 C CA . ALA A 1 100 ? 12.220 9.450 -2.072 1.00 95.00 100 ALA A CA 1
ATOM 781 C C . ALA A 1 100 ? 13.673 8.945 -2.023 1.00 95.00 100 ALA A C 1
ATOM 783 O O . ALA A 1 100 ? 14.490 9.337 -2.858 1.00 95.00 100 ALA A O 1
ATOM 784 N N . LEU A 1 101 ? 13.989 8.039 -1.090 1.00 95.50 101 LEU A N 1
ATOM 785 C CA . LEU A 1 101 ? 15.319 7.437 -0.964 1.00 95.50 101 LEU A CA 1
ATOM 786 C C . LEU A 1 101 ? 15.709 6.650 -2.213 1.00 95.50 101 LEU A C 1
ATOM 788 O O . LEU A 1 101 ? 16.842 6.783 -2.669 1.00 95.50 101 LEU A O 1
ATOM 792 N N . ILE A 1 102 ? 14.779 5.880 -2.787 1.00 95.00 102 ILE A N 1
ATOM 793 C CA . ILE A 1 102 ? 15.006 5.165 -4.045 1.00 95.00 102 ILE A CA 1
ATOM 794 C C . ILE A 1 102 ? 15.417 6.172 -5.116 1.00 95.00 102 ILE A C 1
ATOM 796 O O . ILE A 1 102 ? 16.533 6.075 -5.607 1.00 95.00 102 ILE A O 1
ATOM 800 N N . ILE A 1 103 ? 14.596 7.191 -5.397 1.00 93.94 103 ILE A N 1
ATOM 801 C CA . ILE A 1 103 ? 14.876 8.192 -6.443 1.00 93.94 103 ILE A CA 1
ATOM 802 C C . ILE A 1 103 ? 16.249 8.857 -6.255 1.00 93.94 103 ILE A C 1
ATOM 804 O O . ILE A 1 103 ? 17.003 8.988 -7.223 1.00 93.94 103 ILE A O 1
ATOM 808 N N . ILE A 1 104 ? 16.583 9.257 -5.023 1.00 94.56 104 ILE A N 1
ATOM 809 C CA . ILE A 1 104 ? 17.839 9.952 -4.707 1.00 94.56 104 ILE A CA 1
ATOM 810 C C . ILE A 1 104 ? 19.049 9.024 -4.891 1.00 94.56 104 ILE A C 1
ATOM 812 O O . ILE A 1 104 ? 20.035 9.417 -5.517 1.00 94.56 104 ILE A O 1
ATOM 816 N N . ILE A 1 105 ? 18.985 7.796 -4.370 1.00 94.19 105 ILE A N 1
ATOM 817 C CA . ILE A 1 105 ? 20.120 6.862 -4.355 1.00 94.19 105 ILE A CA 1
ATOM 818 C C . ILE A 1 105 ? 20.339 6.238 -5.738 1.00 94.19 105 ILE A C 1
ATOM 820 O O . ILE A 1 105 ? 21.477 6.150 -6.203 1.00 94.19 105 ILE A O 1
ATOM 824 N N . THR A 1 106 ? 19.269 5.834 -6.424 1.00 92.75 106 THR A N 1
ATOM 825 C CA . THR A 1 106 ? 19.349 5.227 -7.763 1.00 92.75 106 THR A CA 1
ATOM 826 C C . THR A 1 106 ? 19.503 6.251 -8.881 1.00 92.75 106 THR A C 1
ATOM 828 O O . THR A 1 106 ? 19.747 5.861 -10.026 1.00 92.75 106 THR A O 1
ATOM 831 N N . LYS A 1 107 ? 19.372 7.549 -8.562 1.00 89.88 107 LYS A N 1
ATOM 832 C CA . LYS A 1 107 ? 19.381 8.672 -9.513 1.00 89.88 107 LYS A CA 1
ATOM 833 C C . LYS A 1 107 ? 18.345 8.498 -10.627 1.00 89.88 107 LYS A C 1
ATOM 835 O O . LYS A 1 107 ? 18.580 8.854 -11.783 1.00 89.88 107 LYS A O 1
ATOM 840 N N . THR A 1 108 ? 17.199 7.912 -10.292 1.00 89.00 108 THR A N 1
ATOM 841 C CA . THR A 1 108 ? 16.115 7.687 -11.251 1.00 89.00 108 THR A CA 1
ATOM 842 C C . THR A 1 108 ? 15.467 9.018 -11.620 1.00 89.00 108 THR A C 1
ATOM 844 O O . THR A 1 108 ? 15.123 9.807 -10.747 1.00 89.00 108 THR A O 1
ATOM 847 N N . ASN A 1 109 ? 15.264 9.270 -12.915 1.00 89.81 109 ASN A N 1
ATOM 848 C CA . ASN A 1 109 ? 14.558 10.463 -13.381 1.00 89.81 109 ASN A CA 1
ATOM 849 C C . ASN A 1 109 ? 13.070 10.399 -12.968 1.00 89.81 109 ASN A C 1
ATOM 851 O O . ASN A 1 109 ? 12.353 9.534 -13.471 1.00 89.81 109 ASN A O 1
ATOM 855 N N . PRO A 1 110 ? 12.550 11.316 -12.131 1.00 87.00 110 PRO A N 1
ATOM 856 C CA . PRO A 1 110 ? 11.147 11.275 -11.707 1.00 87.00 110 PRO A CA 1
ATOM 857 C C . PRO A 1 110 ? 10.153 11.359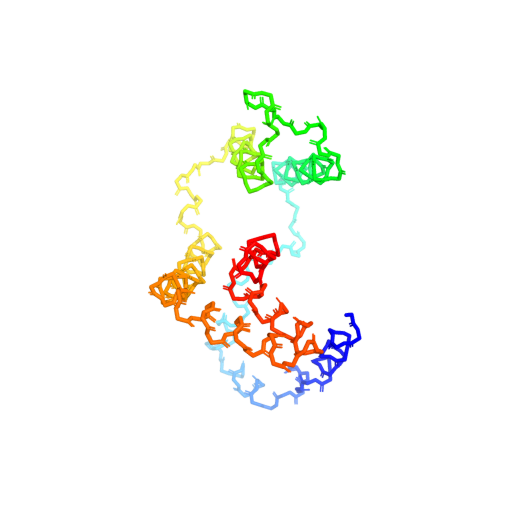 -12.873 1.00 87.00 110 PRO A C 1
ATOM 859 O O . PRO A 1 110 ? 9.089 10.741 -12.838 1.00 87.00 110 PRO A O 1
ATOM 862 N N . ALA A 1 111 ? 10.510 12.068 -13.949 1.00 89.00 111 ALA A N 1
ATOM 863 C CA . ALA A 1 111 ? 9.647 12.234 -15.115 1.00 89.00 111 ALA A CA 1
ATOM 864 C C . ALA A 1 111 ? 9.489 10.950 -15.947 1.00 89.00 111 ALA A C 1
ATOM 866 O O . ALA A 1 111 ? 8.571 10.875 -16.765 1.00 89.00 111 ALA A O 1
ATOM 867 N N . SER A 1 112 ? 10.367 9.951 -15.784 1.00 88.38 112 SER A N 1
ATOM 868 C CA . SER A 1 112 ? 10.201 8.656 -16.456 1.00 88.38 112 SER A CA 1
ATOM 869 C C . SER A 1 112 ? 9.231 7.733 -15.717 1.00 88.38 112 SER A C 1
ATOM 871 O O . SER A 1 112 ? 8.631 6.868 -16.352 1.00 88.38 112 SER A O 1
ATOM 873 N N . ILE A 1 113 ? 9.010 7.947 -14.414 1.00 88.38 113 ILE A N 1
ATOM 874 C CA . ILE A 1 113 ? 8.113 7.122 -13.594 1.00 88.38 113 ILE A CA 1
ATOM 875 C C . ILE A 1 113 ? 6.669 7.266 -14.083 1.00 88.38 113 ILE A C 1
ATOM 877 O O . ILE A 1 113 ? 6.026 6.269 -14.389 1.00 88.38 113 ILE A O 1
ATOM 881 N N . SER A 1 114 ? 6.182 8.498 -14.267 1.00 85.94 114 SER A N 1
ATOM 882 C CA . SER A 1 114 ? 4.804 8.761 -14.722 1.00 85.94 114 SER A CA 1
ATOM 883 C C . SER A 1 114 ? 4.528 8.371 -16.180 1.00 85.94 114 SER A C 1
ATOM 885 O O . SER A 1 114 ? 3.374 8.259 -16.608 1.00 85.94 114 SER A O 1
ATOM 887 N N . LYS A 1 115 ? 5.588 8.167 -16.965 1.00 87.69 115 LYS A N 1
ATOM 888 C CA . LYS A 1 115 ? 5.506 7.726 -18.362 1.00 87.69 115 LYS A CA 1
ATOM 889 C C . LYS A 1 115 ? 5.491 6.205 -18.499 1.00 87.69 115 LYS A C 1
ATOM 891 O O . LYS A 1 115 ? 5.091 5.724 -19.551 1.00 87.69 115 LYS A O 1
ATOM 896 N N . ASN A 1 116 ? 5.900 5.468 -17.465 1.00 87.31 116 ASN A N 1
ATOM 897 C CA . ASN A 1 116 ? 5.928 4.011 -17.484 1.00 87.31 116 ASN A CA 1
ATOM 898 C C . ASN A 1 116 ? 4.504 3.425 -17.402 1.00 87.31 116 ASN A C 1
ATOM 900 O O . ASN A 1 116 ? 3.671 3.889 -16.618 1.00 87.31 116 ASN A O 1
ATOM 904 N N . GLU A 1 117 ? 4.239 2.384 -18.191 1.00 86.12 117 GLU A N 1
ATOM 905 C CA . GLU A 1 117 ? 2.953 1.680 -18.246 1.00 86.12 117 GLU A CA 1
ATOM 906 C C . GLU A 1 117 ? 2.518 1.100 -16.901 1.00 86.12 117 GLU A C 1
ATOM 908 O O . GLU A 1 117 ? 1.334 1.159 -16.571 1.00 86.12 117 GLU A O 1
ATOM 913 N N . VAL A 1 118 ? 3.455 0.607 -16.088 1.00 87.19 118 VAL A N 1
ATOM 914 C CA . VAL A 1 118 ? 3.161 0.057 -14.757 1.00 87.19 118 VAL A CA 1
ATOM 915 C C . VAL A 1 118 ? 2.606 1.145 -13.843 1.00 87.19 118 VAL A C 1
ATOM 917 O O . VAL A 1 118 ? 1.600 0.934 -13.169 1.00 87.19 118 VAL A O 1
ATOM 920 N N . PHE A 1 119 ? 3.214 2.336 -13.851 1.00 88.81 119 PHE A N 1
ATOM 921 C CA . PHE A 1 119 ? 2.724 3.456 -13.051 1.00 88.81 119 PHE A CA 1
ATOM 922 C C . PHE A 1 119 ? 1.366 3.942 -13.556 1.00 88.81 119 PHE A C 1
ATOM 924 O O . PHE A 1 119 ? 0.458 4.147 -12.757 1.00 88.81 119 PHE A O 1
ATOM 931 N N . ARG A 1 120 ? 1.192 4.090 -14.875 1.00 88.69 120 ARG A N 1
ATOM 932 C CA . ARG A 1 120 ? -0.088 4.516 -15.464 1.00 88.69 120 ARG A CA 1
ATOM 933 C C . ARG A 1 120 ? -1.217 3.540 -15.144 1.00 88.69 120 ARG A C 1
ATOM 935 O O . ARG A 1 120 ? -2.263 3.966 -14.663 1.00 88.69 120 ARG A O 1
ATOM 942 N N . SER A 1 121 ? -0.981 2.247 -15.346 1.00 90.12 121 SER A N 1
ATOM 943 C CA . SER A 1 121 ? -1.941 1.187 -15.020 1.00 90.12 121 SER A CA 1
ATOM 944 C C . SER A 1 121 ? -2.252 1.167 -13.523 1.00 90.12 121 SER A C 1
ATOM 946 O O . SER A 1 121 ? -3.416 1.088 -13.134 1.00 90.12 121 SER A O 1
ATOM 948 N N . GLY A 1 122 ? -1.228 1.331 -12.677 1.00 89.50 122 GLY A N 1
ATOM 949 C CA . GLY A 1 122 ? -1.389 1.444 -11.229 1.00 89.50 122 GLY A CA 1
ATOM 950 C C . GLY A 1 122 ? -2.244 2.643 -10.815 1.00 89.50 122 GLY A C 1
ATOM 951 O O . GLY A 1 122 ? -3.160 2.491 -10.013 1.00 89.50 122 GLY A O 1
ATOM 952 N N . MET A 1 123 ? -2.010 3.821 -11.398 1.00 91.62 123 MET A N 1
ATOM 953 C CA . MET A 1 123 ? -2.798 5.024 -11.110 1.00 91.62 123 MET A CA 1
ATOM 954 C C . MET A 1 123 ? -4.264 4.873 -11.524 1.00 91.62 123 MET A C 1
ATOM 956 O O . MET A 1 123 ? -5.148 5.269 -10.766 1.00 91.62 123 MET A O 1
ATOM 960 N N . ILE A 1 124 ? -4.534 4.264 -12.683 1.00 90.31 124 ILE A N 1
ATOM 961 C CA . ILE A 1 124 ? -5.906 3.968 -13.126 1.00 90.31 124 ILE A CA 1
ATOM 962 C C . ILE A 1 124 ? -6.593 3.029 -12.127 1.00 90.31 124 ILE A C 1
ATOM 964 O O . ILE A 1 124 ? -7.717 3.299 -11.701 1.00 90.31 124 ILE A O 1
ATOM 968 N N . ALA A 1 125 ? -5.908 1.965 -11.700 1.00 89.94 125 ALA A N 1
ATOM 969 C CA . ALA A 1 125 ? -6.439 1.023 -10.720 1.00 89.94 125 ALA A CA 1
ATOM 970 C C . ALA A 1 125 ? -6.718 1.687 -9.359 1.00 89.94 125 ALA A C 1
ATOM 972 O O . ALA A 1 125 ? -7.771 1.446 -8.769 1.00 89.94 125 ALA A O 1
ATOM 973 N N . ILE A 1 126 ? -5.819 2.559 -8.881 1.00 89.56 126 ILE A N 1
ATOM 974 C CA . ILE A 1 126 ? -6.010 3.312 -7.632 1.00 89.56 126 ILE A CA 1
ATOM 975 C C . ILE A 1 126 ? -7.267 4.177 -7.718 1.00 89.56 126 ILE A C 1
ATOM 977 O O . ILE A 1 126 ? -8.095 4.120 -6.813 1.00 89.56 126 ILE A O 1
ATOM 981 N N . VAL A 1 127 ? -7.441 4.944 -8.798 1.00 89.75 127 VAL A N 1
ATOM 982 C CA . VAL A 1 127 ? -8.626 5.799 -8.979 1.00 89.75 127 VAL A CA 1
ATOM 983 C C . VAL A 1 127 ? -9.904 4.961 -9.045 1.00 89.75 127 VAL A C 1
ATOM 985 O O . VAL A 1 127 ? -10.897 5.326 -8.419 1.00 89.75 127 VAL A O 1
ATOM 988 N N . ALA A 1 128 ? -9.878 3.818 -9.735 1.00 89.31 128 ALA A N 1
ATOM 989 C CA . ALA A 1 128 ? -11.031 2.926 -9.832 1.00 89.31 128 ALA A CA 1
ATOM 990 C C . ALA A 1 128 ? -11.450 2.358 -8.463 1.00 89.31 128 ALA A C 1
ATOM 992 O O . ALA A 1 128 ? -12.622 2.433 -8.092 1.00 89.31 128 ALA A O 1
ATOM 993 N N . VAL A 1 129 ? -10.498 1.834 -7.682 1.00 85.12 129 VAL A N 1
ATOM 994 C CA . VAL A 1 129 ? -10.778 1.278 -6.346 1.00 85.12 129 VAL A CA 1
ATOM 995 C C . VAL A 1 129 ? -11.186 2.380 -5.367 1.00 85.12 129 VAL A C 1
ATOM 997 O O . VAL A 1 129 ? -12.149 2.212 -4.616 1.00 85.12 129 VAL A O 1
ATOM 1000 N N . TYR A 1 130 ? -10.490 3.519 -5.389 1.00 83.44 130 TYR A N 1
ATOM 1001 C CA . TYR A 1 130 ? -10.785 4.645 -4.507 1.00 83.44 130 TYR A CA 1
ATOM 1002 C C . TYR A 1 130 ? -12.156 5.259 -4.797 1.00 83.44 130 TYR A C 1
ATOM 1004 O O . TYR A 1 130 ? -12.881 5.579 -3.861 1.00 83.44 130 TYR A O 1
ATOM 1012 N N . GLY A 1 131 ? -12.553 5.365 -6.070 1.00 85.06 131 GLY A N 1
ATOM 1013 C CA . GLY A 1 131 ? -13.877 5.858 -6.454 1.00 85.06 131 GLY A CA 1
ATOM 1014 C C . GLY A 1 131 ? -15.008 5.006 -5.876 1.00 85.06 131 GLY A C 1
ATOM 1015 O O . GLY A 1 131 ? -15.938 5.544 -5.276 1.00 85.06 131 GLY A O 1
ATOM 1016 N N . ILE A 1 132 ? -14.894 3.676 -5.973 1.00 84.06 132 ILE A N 1
ATOM 1017 C CA . ILE A 1 132 ? -15.876 2.747 -5.391 1.00 84.06 132 ILE A CA 1
ATOM 1018 C C . ILE A 1 132 ? -15.913 2.888 -3.864 1.00 84.06 132 ILE A C 1
ATOM 1020 O O . ILE A 1 132 ? -16.993 3.007 -3.282 1.00 84.06 132 ILE A O 1
ATOM 1024 N N . ALA A 1 133 ? -14.745 2.908 -3.214 1.00 80.62 133 ALA A N 1
ATOM 1025 C CA . ALA A 1 133 ? -14.651 3.049 -1.763 1.00 80.62 133 ALA A CA 1
ATOM 1026 C C . ALA A 1 133 ? -15.249 4.377 -1.269 1.00 80.62 133 ALA A C 1
ATOM 1028 O O . ALA A 1 133 ? -15.986 4.392 -0.288 1.00 80.62 133 ALA A O 1
ATOM 1029 N N . TRP A 1 134 ? -14.987 5.484 -1.967 1.00 82.81 134 TRP A N 1
ATOM 1030 C CA . TRP A 1 134 ? -15.492 6.805 -1.596 1.00 82.81 134 TRP A CA 1
ATOM 1031 C C . TRP A 1 134 ? -17.008 6.925 -1.783 1.00 82.81 134 TRP A C 1
ATOM 1033 O O . TRP A 1 134 ? -17.698 7.455 -0.910 1.00 82.81 134 TRP A O 1
ATOM 1043 N N . MET A 1 135 ? -17.559 6.396 -2.878 1.00 82.50 135 MET A N 1
ATOM 1044 C CA . MET A 1 135 ? -19.013 6.352 -3.054 1.00 82.50 135 MET A CA 1
ATOM 1045 C C . MET A 1 135 ? -19.694 5.530 -1.956 1.00 82.50 135 MET A C 1
ATOM 1047 O O . MET A 1 135 ? -20.706 5.971 -1.409 1.00 82.50 135 MET A O 1
ATOM 1051 N N . ALA A 1 136 ? -19.126 4.371 -1.606 1.00 79.19 136 ALA A N 1
ATOM 1052 C CA . ALA A 1 136 ? -19.619 3.552 -0.505 1.00 79.19 136 ALA A CA 1
ATOM 1053 C C . ALA A 1 136 ? -19.577 4.327 0.822 1.00 79.19 136 ALA A C 1
ATOM 1055 O O . ALA A 1 136 ? -20.607 4.456 1.480 1.00 79.19 136 ALA A O 1
ATOM 1056 N N . GLU A 1 137 ? -18.432 4.920 1.171 1.00 78.06 137 GLU A N 1
ATOM 1057 C CA . GLU A 1 137 ? -18.264 5.718 2.394 1.00 78.06 137 GLU A CA 1
ATOM 1058 C C . GLU A 1 137 ? -19.249 6.894 2.456 1.00 78.06 137 GLU A C 1
ATOM 1060 O O . GLU A 1 137 ? -19.843 7.148 3.497 1.00 78.06 137 GLU A O 1
ATOM 1065 N N . THR A 1 138 ? -19.490 7.584 1.337 1.00 83.75 138 THR A N 1
ATOM 1066 C CA . THR A 1 138 ? -20.437 8.711 1.277 1.00 83.75 138 THR A CA 1
ATOM 1067 C C . THR A 1 138 ? -21.875 8.243 1.512 1.00 83.75 138 THR A C 1
ATOM 1069 O O . THR A 1 138 ? -22.605 8.851 2.296 1.00 83.75 138 THR A O 1
ATOM 1072 N N . MET A 1 139 ? -22.279 7.141 0.871 1.00 80.62 139 MET A N 1
ATOM 1073 C CA . MET A 1 139 ? -23.602 6.543 1.060 1.00 80.62 139 MET A CA 1
ATOM 1074 C C . MET A 1 139 ? -23.819 6.079 2.501 1.00 80.62 139 MET A C 1
ATOM 1076 O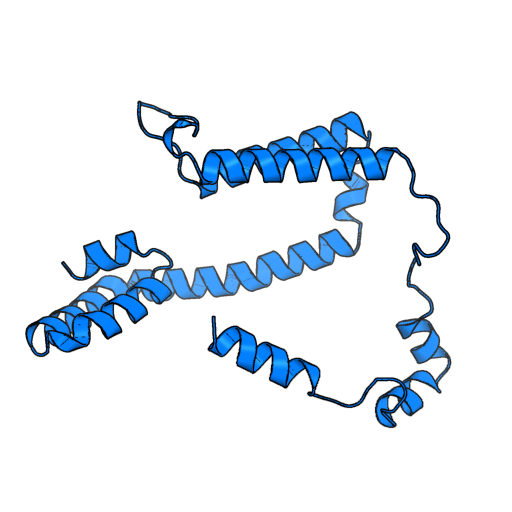 O . MET A 1 139 ? -24.860 6.379 3.091 1.00 80.62 139 MET A O 1
ATOM 1080 N N . PHE A 1 140 ? -22.838 5.381 3.076 1.00 74.81 140 PHE A N 1
ATOM 1081 C CA . PHE A 1 140 ? -22.916 4.904 4.454 1.00 74.81 140 PHE A CA 1
ATOM 1082 C C . PHE A 1 140 ? -22.867 6.052 5.455 1.00 74.81 140 PHE A C 1
ATOM 1084 O O . PHE A 1 140 ? -23.670 6.069 6.381 1.00 74.81 140 PHE A O 1
ATOM 1091 N N . GLY A 1 141 ? -21.990 7.035 5.252 1.00 79.19 141 GLY A N 1
ATOM 1092 C CA . GLY A 1 141 ? -21.896 8.221 6.096 1.00 79.19 141 GLY A CA 1
ATOM 1093 C C . GLY A 1 141 ? -23.216 8.989 6.171 1.00 79.19 141 GLY A C 1
ATOM 1094 O O . GLY A 1 141 ? -23.625 9.381 7.262 1.00 79.19 141 GLY A O 1
ATOM 1095 N N . ALA A 1 142 ? -23.924 9.129 5.045 1.00 86.50 142 ALA A N 1
ATOM 1096 C CA . ALA A 1 142 ? -25.219 9.809 4.993 1.00 86.50 142 ALA A CA 1
ATOM 1097 C C . ALA A 1 142 ? -26.340 9.066 5.748 1.00 86.50 142 ALA A C 1
ATOM 1099 O O . ALA A 1 142 ? -27.195 9.711 6.347 1.00 86.50 142 ALA A O 1
ATOM 1100 N N . HIS A 1 143 ? -26.323 7.728 5.761 1.00 85.12 143 HIS A N 1
ATOM 1101 C CA . HIS A 1 143 ? -27.389 6.901 6.355 1.00 85.12 143 HIS A CA 1
ATOM 1102 C C . HIS A 1 143 ? -26.973 6.234 7.672 1.00 85.12 143 HIS A C 1
ATOM 1104 O O . HIS A 1 143 ? -27.697 5.397 8.210 1.00 85.12 143 HIS A O 1
ATOM 1110 N N . MET A 1 144 ? -25.808 6.591 8.220 1.00 80.56 144 MET A N 1
ATOM 1111 C CA . MET A 1 144 ? -25.240 5.931 9.396 1.00 80.56 144 MET A CA 1
ATOM 1112 C C . MET A 1 144 ? -26.189 5.979 10.601 1.00 80.56 144 MET A C 1
ATOM 1114 O O . MET A 1 144 ? -26.272 5.019 11.362 1.00 80.56 144 MET A O 1
ATOM 1118 N N . THR A 1 145 ? -26.934 7.074 10.762 1.00 82.88 145 THR A N 1
ATOM 1119 C CA . THR A 1 145 ? -27.920 7.242 11.839 1.00 82.88 145 THR A CA 1
ATOM 1120 C C . THR A 1 145 ? -29.075 6.242 11.725 1.00 82.88 145 THR A C 1
ATOM 1122 O O . THR A 1 145 ? -29.424 5.606 12.716 1.00 82.88 145 THR A O 1
ATOM 1125 N N . GLU A 1 146 ? -29.629 6.050 10.526 1.00 83.25 146 GLU A N 1
ATOM 1126 C CA . GLU A 1 146 ? -30.707 5.082 10.276 1.00 83.25 146 GLU A CA 1
ATOM 1127 C C . GLU A 1 146 ? -30.211 3.641 10.424 1.00 83.25 146 GLU A C 1
ATOM 1129 O O . GLU A 1 146 ? -30.859 2.826 11.081 1.00 83.25 146 GLU A O 1
ATOM 1134 N N . ILE A 1 147 ? -29.019 3.345 9.891 1.00 78.56 147 ILE A N 1
ATOM 1135 C CA . ILE A 1 147 ? -28.369 2.033 10.011 1.00 78.56 147 ILE A CA 1
ATOM 1136 C C . ILE A 1 147 ? -28.181 1.665 11.488 1.00 78.56 147 ILE A C 1
ATOM 1138 O O . ILE A 1 147 ? -28.521 0.553 11.889 1.00 78.56 147 ILE A O 1
ATOM 1142 N N . LYS A 1 148 ? -27.688 2.596 12.317 1.00 76.12 148 LYS A N 1
ATOM 1143 C CA . LYS A 1 148 ? -27.551 2.381 13.767 1.00 76.12 148 LYS A CA 1
ATOM 1144 C C . LYS A 1 148 ? -28.901 2.217 14.465 1.00 76.12 148 LYS A C 1
ATOM 1146 O O . LYS A 1 148 ? -28.994 1.395 15.370 1.00 76.12 148 LYS A O 1
ATOM 1151 N N . GLY A 1 149 ? -29.929 2.959 14.049 1.00 81.19 149 GLY A N 1
ATOM 1152 C CA . GLY A 1 149 ? -31.280 2.846 14.604 1.00 81.19 149 GLY A CA 1
ATOM 1153 C C . GLY A 1 149 ? -31.868 1.449 14.408 1.00 81.19 149 GLY A C 1
ATOM 1154 O O . GLY A 1 149 ? -32.169 0.763 15.382 1.00 81.19 149 GLY A O 1
ATOM 1155 N N . VAL A 1 150 ? -31.932 0.987 13.157 1.00 82.88 150 VAL A N 1
ATOM 1156 C CA . VAL A 1 150 ? -32.519 -0.319 12.808 1.00 82.88 150 VAL A CA 1
ATOM 1157 C C . VAL A 1 150 ? -31.711 -1.476 13.398 1.00 82.88 150 VAL A C 1
ATOM 1159 O O . VAL A 1 150 ? -32.265 -2.403 13.990 1.00 82.88 150 VAL A O 1
ATOM 1162 N N . LEU A 1 151 ? -30.384 -1.434 13.256 1.00 78.94 151 LEU A N 1
ATOM 1163 C CA . LEU A 1 151 ? -29.523 -2.510 13.740 1.00 78.94 151 LEU A CA 1
ATOM 1164 C C . LEU A 1 151 ? -29.428 -2.530 15.272 1.00 78.94 151 LEU A C 1
ATOM 1166 O O . LEU A 1 151 ? -29.335 -3.606 15.860 1.00 78.94 151 LEU A O 1
ATOM 1170 N N . GLY A 1 152 ? -29.491 -1.368 15.923 1.00 76.94 152 GLY A N 1
ATOM 1171 C CA . GLY A 1 152 ? -29.519 -1.256 17.380 1.00 76.94 152 GLY A CA 1
ATOM 1172 C C . GLY A 1 152 ? -30.814 -1.796 17.988 1.00 76.94 152 GLY A C 1
ATOM 1173 O O . GLY A 1 152 ? -30.766 -2.493 19.001 1.00 76.94 152 GLY A O 1
ATOM 1174 N N . GLU A 1 153 ? -31.966 -1.534 17.365 1.00 80.75 153 GLU A N 1
ATOM 1175 C CA . GLU A 1 153 ? -33.252 -2.116 17.780 1.00 80.75 153 GLU A CA 1
ATOM 1176 C C . GLU A 1 153 ? -33.269 -3.638 17.602 1.00 80.75 153 GLU A C 1
ATOM 1178 O O . GLU A 1 153 ? -33.617 -4.360 18.537 1.00 80.75 153 GLU A O 1
ATOM 1183 N N . MET A 1 154 ? -32.774 -4.141 16.467 1.00 80.56 154 MET A N 1
ATOM 1184 C CA . MET A 1 154 ? -32.671 -5.582 16.214 1.00 80.56 154 MET A CA 1
ATOM 1185 C C . MET A 1 154 ? -31.780 -6.299 17.240 1.00 80.56 154 MET A C 1
ATOM 1187 O O . MET A 1 154 ? -32.104 -7.405 17.664 1.00 80.56 154 MET A O 1
ATOM 1191 N N . VAL A 1 155 ? -30.669 -5.690 17.666 1.00 82.56 155 VAL A N 1
ATOM 1192 C CA . VAL A 1 155 ? -29.791 -6.267 18.701 1.00 82.56 155 VAL A CA 1
ATOM 1193 C C . VAL A 1 155 ? -30.457 -6.263 20.079 1.00 82.56 155 VAL A C 1
ATOM 1195 O O . VAL A 1 155 ? -30.259 -7.205 20.848 1.00 82.56 155 VAL A O 1
ATOM 1198 N N . LYS A 1 156 ? -31.255 -5.237 20.399 1.00 81.56 156 LYS A N 1
ATOM 1199 C CA . LYS A 1 156 ? -32.025 -5.188 21.653 1.00 81.56 156 LYS A CA 1
ATOM 1200 C C . LYS A 1 156 ? -33.097 -6.274 21.705 1.00 81.56 156 LYS A C 1
ATOM 1202 O O . LYS A 1 156 ? -33.294 -6.872 22.759 1.00 81.56 156 LYS A O 1
ATOM 1207 N N . GLU A 1 157 ? -33.768 -6.527 20.585 1.00 87.06 157 GLU A N 1
ATOM 1208 C CA . GLU A 1 157 ? -34.821 -7.542 20.484 1.00 87.06 157 GLU A CA 1
ATOM 1209 C C . GLU A 1 157 ? -34.248 -8.966 20.370 1.00 87.06 157 GLU A C 1
ATOM 1211 O O . GLU A 1 157 ? -34.750 -9.901 20.997 1.00 87.06 157 GLU A O 1
ATOM 1216 N N . TYR A 1 158 ? -33.138 -9.128 19.646 1.00 85.62 158 TYR A N 1
ATOM 1217 C CA . TYR A 1 158 ? -32.455 -10.402 19.429 1.00 85.62 158 TYR A CA 1
ATOM 1218 C C . TYR A 1 158 ? -30.957 -10.302 19.763 1.00 85.62 158 TYR A C 1
ATOM 1220 O O . TYR A 1 158 ? -30.127 -10.122 18.869 1.00 85.62 158 TYR A O 1
ATOM 1228 N N . PRO A 1 159 ? -30.557 -10.521 21.030 1.00 82.94 159 PRO A N 1
ATOM 1229 C CA . PRO A 1 159 ? -29.163 -10.377 21.463 1.00 82.94 159 PRO A CA 1
ATOM 1230 C C . PRO A 1 159 ? -28.159 -11.259 20.702 1.00 82.94 159 PRO A C 1
ATOM 1232 O O . PRO A 1 159 ? -27.000 -10.888 20.532 1.00 82.94 159 PRO A O 1
ATOM 1235 N N . TRP A 1 160 ? -28.594 -12.417 20.191 1.00 85.31 160 TRP A N 1
ATOM 1236 C CA . TRP A 1 160 ? -27.758 -13.305 19.374 1.00 85.31 160 TRP A CA 1
ATOM 1237 C C . TRP A 1 160 ? -27.393 -12.697 18.007 1.00 85.31 160 TRP A C 1
ATOM 1239 O O . TRP A 1 160 ? -26.345 -13.032 17.449 1.00 85.31 160 TRP A O 1
ATOM 1249 N N . ALA A 1 161 ? -28.207 -11.771 17.483 1.00 84.44 161 ALA A N 1
ATOM 1250 C CA . ALA A 1 161 ? -27.950 -11.080 16.223 1.00 84.44 161 ALA A CA 1
ATOM 1251 C C . ALA A 1 161 ? -26.759 -10.113 16.326 1.00 84.44 161 ALA A C 1
ATOM 1253 O O . ALA A 1 161 ? -26.179 -9.761 15.299 1.00 84.44 161 ALA A O 1
ATOM 1254 N N . TYR A 1 162 ? -26.330 -9.751 17.543 1.00 81.00 162 TYR A N 1
ATOM 1255 C CA . TYR A 1 162 ? -25.182 -8.876 17.789 1.00 81.00 162 TYR A CA 1
ATOM 1256 C C . TYR A 1 162 ? -23.936 -9.295 17.008 1.00 81.00 162 TYR A C 1
ATOM 1258 O O . TYR A 1 162 ? -23.321 -8.460 16.359 1.00 81.00 162 TYR A O 1
ATOM 1266 N N . ALA A 1 163 ? -23.580 -10.583 16.997 1.00 82.25 163 ALA A N 1
ATOM 1267 C CA . ALA A 1 163 ? -22.387 -11.051 16.289 1.00 82.25 163 ALA A CA 1
ATOM 1268 C C . ALA A 1 163 ? -22.480 -10.841 14.765 1.00 82.25 163 ALA A C 1
ATOM 1270 O O . ALA A 1 163 ? -21.487 -10.510 14.117 1.00 82.25 163 ALA A O 1
ATOM 1271 N N . ILE A 1 164 ? -23.678 -11.007 14.197 1.00 81.69 164 ILE A N 1
ATOM 1272 C CA . ILE A 1 164 ? -23.945 -10.847 12.762 1.00 81.69 164 ILE A CA 1
ATOM 1273 C C . ILE A 1 164 ? -23.951 -9.362 12.399 1.00 81.69 164 ILE A C 1
ATOM 1275 O O . ILE A 1 164 ? -23.279 -8.950 11.454 1.00 81.69 164 ILE A O 1
ATOM 1279 N N . VAL A 1 165 ? -24.659 -8.555 13.186 1.00 81.12 165 VAL A N 1
ATOM 1280 C CA . VAL A 1 165 ? -24.746 -7.102 13.029 1.00 81.12 165 VAL A CA 1
ATOM 1281 C C . VAL A 1 165 ? -23.370 -6.456 13.180 1.00 81.12 165 VAL A C 1
ATOM 1283 O O . VAL A 1 165 ? -22.971 -5.664 12.329 1.00 81.12 165 VAL A O 1
ATOM 1286 N N . LEU A 1 166 ? -22.602 -6.844 14.200 1.00 80.19 166 LEU A N 1
ATOM 1287 C CA . LEU A 1 166 ? -21.240 -6.369 14.420 1.00 80.19 166 LEU A CA 1
ATOM 1288 C C . LEU A 1 166 ? -20.344 -6.695 13.225 1.00 80.19 166 LEU A C 1
ATOM 1290 O O . LEU A 1 166 ? -19.611 -5.821 12.776 1.00 80.19 166 LEU A O 1
ATOM 1294 N N . LEU A 1 167 ? -20.413 -7.917 12.688 1.00 80.81 167 LEU A N 1
ATOM 1295 C CA . LEU A 1 167 ? -19.623 -8.330 11.525 1.00 80.81 167 LEU A CA 1
ATOM 1296 C C . LEU A 1 167 ? -19.985 -7.507 10.283 1.00 80.81 167 LEU A C 1
ATOM 1298 O O . LEU A 1 167 ? -19.089 -7.057 9.565 1.00 80.81 167 LEU A O 1
ATOM 1302 N N . LEU A 1 168 ? -21.278 -7.279 10.053 1.00 77.88 168 LEU A N 1
ATOM 1303 C CA . LEU A 1 168 ? -21.763 -6.454 8.952 1.00 77.88 168 LEU A CA 1
ATOM 1304 C C . LEU A 1 168 ? -21.274 -5.007 9.095 1.00 77.88 168 LEU A C 1
ATOM 1306 O O . LEU A 1 168 ? -20.559 -4.524 8.221 1.00 77.88 168 LEU A O 1
ATOM 1310 N N . VAL A 1 169 ? -21.567 -4.339 10.214 1.00 75.56 169 VAL A N 1
ATOM 1311 C CA . VAL A 1 169 ? -21.184 -2.932 10.452 1.00 75.56 169 VAL A CA 1
ATOM 1312 C C . VAL A 1 169 ? -19.663 -2.753 10.447 1.00 75.56 169 VAL A C 1
ATOM 1314 O O . VAL A 1 169 ? -19.156 -1.803 9.862 1.00 75.56 169 VAL A O 1
ATOM 1317 N N . SER A 1 170 ? -18.914 -3.699 11.014 1.00 74.44 170 SER A N 1
ATOM 1318 C CA . SER A 1 170 ? -17.446 -3.777 10.946 1.00 74.44 170 SER A CA 1
ATOM 1319 C C . SER A 1 170 ? -16.910 -3.712 9.520 1.00 74.44 170 SER A C 1
ATOM 1321 O O . SER A 1 170 ? -15.983 -2.949 9.224 1.00 74.44 170 SER A O 1
ATOM 1323 N N . LYS A 1 171 ? -17.495 -4.525 8.638 1.00 72.62 171 LYS A N 1
ATOM 1324 C CA . LYS A 1 171 ? -17.114 -4.585 7.230 1.00 72.62 171 LYS A CA 1
ATOM 1325 C C . LYS A 1 171 ? -17.584 -3.358 6.459 1.00 72.62 171 LYS A C 1
ATOM 1327 O O . LYS A 1 171 ? -16.849 -2.917 5.583 1.00 72.62 171 LYS A O 1
ATOM 1332 N N . PHE A 1 172 ? -18.738 -2.794 6.808 1.00 68.75 172 PHE A N 1
ATOM 1333 C CA . PHE A 1 172 ? -19.274 -1.589 6.175 1.00 68.75 172 PHE A CA 1
ATOM 1334 C C . PHE A 1 172 ? -18.505 -0.315 6.547 1.00 68.75 172 PHE A C 1
ATOM 1336 O O . PHE A 1 172 ? -18.230 0.493 5.671 1.00 68.75 172 PHE A O 1
ATOM 1343 N N . VAL A 1 173 ? -18.104 -0.155 7.811 1.00 66.44 173 VAL A N 1
ATOM 1344 C CA . VAL A 1 173 ? -17.397 1.041 8.322 1.00 66.44 173 VAL A CA 1
ATOM 1345 C C . VAL A 1 173 ? -15.871 0.922 8.159 1.00 66.44 173 VAL A C 1
ATOM 1347 O O . VAL A 1 173 ? -15.114 1.802 8.560 1.00 66.44 173 VAL A O 1
ATOM 1350 N N . ASN A 1 174 ? -15.383 -0.200 7.614 1.00 67.62 174 ASN A N 1
ATOM 1351 C CA . ASN A 1 174 ? -13.958 -0.528 7.464 1.00 67.62 174 ASN A CA 1
ATOM 1352 C C . ASN A 1 174 ? -13.122 -0.324 8.755 1.00 67.62 174 ASN A C 1
ATOM 1354 O O . ASN A 1 174 ? -11.901 -0.164 8.719 1.00 67.62 174 ASN A O 1
ATOM 1358 N N . SER A 1 175 ? -13.784 -0.318 9.916 1.00 67.94 175 SER A N 1
ATOM 1359 C CA . SER A 1 175 ? -13.209 -0.012 11.221 1.00 67.94 175 SER A CA 1
ATOM 1360 C C . SER A 1 175 ? -13.928 -0.819 12.296 1.00 67.94 175 SER A C 1
ATOM 1362 O O . SER A 1 175 ? -15.043 -0.510 12.716 1.00 67.94 175 SER A O 1
ATOM 1364 N N . GLN A 1 176 ? -13.245 -1.863 12.768 1.00 62.81 176 GLN A N 1
ATOM 1365 C CA . GLN A 1 176 ? -13.724 -2.759 13.827 1.00 62.81 176 GLN A CA 1
ATOM 1366 C C . GLN A 1 176 ? -14.039 -1.995 15.124 1.00 62.81 176 GLN A C 1
ATOM 1368 O O . GLN A 1 176 ? -15.011 -2.292 15.812 1.00 62.81 176 GLN A O 1
ATOM 1373 N N . ALA A 1 177 ? -13.231 -0.977 15.438 1.00 57.50 177 ALA A N 1
ATOM 1374 C CA . ALA A 1 177 ? -13.397 -0.154 16.631 1.00 57.50 177 ALA A CA 1
ATOM 1375 C C . ALA A 1 177 ? -14.579 0.823 16.509 1.00 57.50 177 ALA A C 1
ATOM 1377 O O . ALA A 1 177 ? -15.330 0.996 17.466 1.00 57.50 177 ALA A O 1
ATOM 1378 N N . ALA A 1 178 ? -14.783 1.427 15.333 1.00 60.28 178 ALA A N 1
ATOM 1379 C CA . ALA A 1 178 ? -15.924 2.315 15.107 1.00 60.28 178 ALA A CA 1
ATOM 1380 C C . ALA A 1 178 ? -17.255 1.547 15.084 1.00 60.28 178 ALA A C 1
ATOM 1382 O O . ALA A 1 178 ? -18.262 2.069 15.553 1.00 60.28 178 ALA A O 1
ATOM 1383 N N . ALA A 1 179 ? -17.254 0.300 14.598 1.00 67.12 179 ALA A N 1
ATOM 1384 C CA . ALA A 1 179 ? -18.427 -0.570 14.628 1.00 67.12 179 ALA A CA 1
ATOM 1385 C C . ALA A 1 179 ? -18.867 -0.925 16.057 1.00 67.12 179 ALA A C 1
ATOM 1387 O O . ALA A 1 179 ? -20.059 -0.910 16.347 1.00 67.12 179 ALA A O 1
ATOM 1388 N N . LEU A 1 180 ? -17.921 -1.167 16.972 1.00 69.06 180 LEU A N 1
ATOM 1389 C CA . LEU A 1 180 ? -18.229 -1.379 18.392 1.00 69.06 180 LEU A CA 1
ATOM 1390 C C . LEU A 1 180 ? -18.867 -0.135 19.027 1.00 69.06 180 LEU A C 1
ATOM 1392 O O . LEU A 1 180 ? -19.907 -0.242 19.665 1.00 69.06 180 LEU A O 1
ATOM 1396 N N . ALA A 1 181 ? -18.302 1.051 18.785 1.00 63.22 181 ALA A N 1
ATOM 1397 C CA . ALA A 1 181 ? -18.842 2.321 19.287 1.00 63.22 181 ALA A CA 1
ATOM 1398 C C . ALA A 1 181 ? -20.166 2.752 18.619 1.00 63.22 181 ALA A C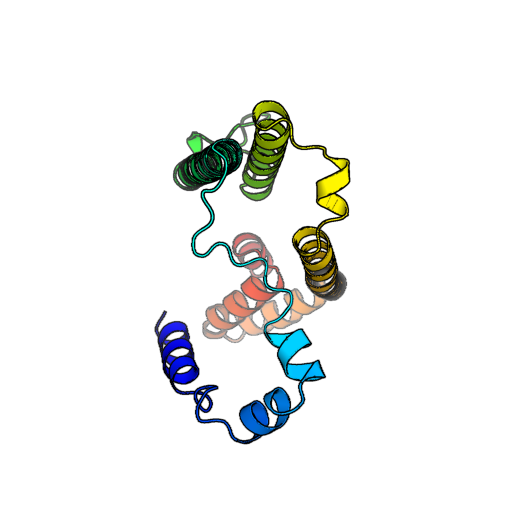 1
ATOM 1400 O O . ALA A 1 181 ? -20.788 3.726 19.031 1.00 63.22 181 ALA A O 1
ATOM 1401 N N . ALA A 1 182 ? -20.566 2.091 17.532 1.00 64.25 182 ALA A N 1
ATOM 1402 C CA . ALA A 1 182 ? -21.816 2.352 16.832 1.00 64.25 182 ALA A CA 1
ATOM 1403 C C . ALA A 1 182 ? -23.003 1.565 17.397 1.00 64.25 182 ALA A C 1
ATOM 1405 O O . ALA A 1 182 ? -24.137 1.994 17.198 1.00 64.25 182 ALA A O 1
ATOM 1406 N N . ILE A 1 183 ? -22.735 0.418 18.026 1.00 64.50 183 ILE A N 1
ATOM 1407 C CA . ILE A 1 183 ? -23.749 -0.546 18.474 1.00 64.50 183 ILE A CA 1
ATOM 1408 C C . ILE A 1 183 ? -23.907 -0.522 20.008 1.00 64.50 183 ILE A C 1
ATOM 1410 O O . ILE A 1 183 ? -24.959 -0.919 20.506 1.00 64.50 183 ILE A O 1
ATOM 1414 N N . VAL A 1 184 ? -22.890 -0.046 20.741 1.00 56.22 184 VAL A N 1
ATOM 1415 C CA . VAL A 1 184 ? -22.913 0.174 22.202 1.00 56.22 184 VAL A CA 1
ATOM 1416 C C . VAL A 1 184 ? -23.361 1.589 22.543 1.00 56.22 184 VAL A C 1
ATOM 1418 O O . VAL A 1 184 ? -22.873 2.531 21.878 1.00 56.22 184 VAL A O 1
#

Foldseek 3Di:
DVVVVVVVVVVVVPDDDLVPDPVNVVQCVPVVSVCVVPVPPPDCVVPDDDVLVVVLVVLVVVLVVVLVVCVVDVVPADDDPNHGDDSVVSNVVSVVVSVVCSCVVSVDDPVVQCVDPVNVVVVVVCCVVVVVVVVLCVVCVVCVVVLLVVLLVVCVVPVVCCVVSLVVQCVSNVHSVVSVVSND

Sequence (184 aa):
LLGILAIGIFSWFRGKDLDKDEAFQAFIAIPENRHYVYGDTATLLDKKLPTSNWIAMWIFLASIAVVALLGAFSELRPAFDGKPLSMVLVIQMFMLLSGALIIIITKTNPASISKNEVFRSGMIAIVAVYGIAWMAETMFGAHMTEIKGVLGEMVKEYPWAYAIVLLLVSKFVNSQAAALAAIV

Secondary structure (DSSP, 8-state):
-HHHHHHHHHHHTSS--TTT-HHHHHHHHSHHHHHHHHTS----TT----HHHHHHHHHHHHHHHHHHHHHH-GGGS-EETTEEPPHHHHHHHHHHHHHHHHHHHHT--HHHHTTSHHHHHHHHHHHHHHHHHHHHHHHHHHHHHHHHHHHHHHHHH-GGGHHHHHHHHHHHTT-HHHHHHHH-

InterPro domains:
  IPR004668 Anaerobic c4-dicarboxylate membrane transporter [PF03605] (1-184)
  IPR004668 Anaerobic c4-dicarboxylate membrane transporter [PTHR36106] (1-184)